Protein AF-A0A1G2I117-F1 (afdb_monomer_lite)

InterPro domains:
  IPR012902 Prokaryotic N-terminal methylation site [PF07963] (51-72)
  IPR012902 Prokaryotic N-terminal methylation site [TIGR02532] (51-72)
  IPR045584 Pilin-like [SSF54523] (53-137)

Structure (mmCIF, N/CA/C/O backbone):
data_AF-A0A1G2I117-F1
#
_entry.id   AF-A0A1G2I117-F1
#
loop_
_atom_site.group_PDB
_atom_site.id
_atom_site.type_symbol
_atom_site.label_atom_id
_atom_site.label_alt_id
_atom_site.label_comp_id
_atom_site.label_asym_id
_atom_site.label_entity_id
_atom_site.label_seq_id
_atom_site.pdbx_PDB_ins_code
_atom_site.Cartn_x
_atom_site.Cartn_y
_atom_site.Cartn_z
_atom_site.occupancy
_atom_site.B_iso_or_equiv
_atom_site.auth_seq_id
_atom_site.auth_comp_id
_atom_site.auth_asym_id
_atom_site.auth_atom_id
_atom_site.pdbx_PDB_model_num
ATOM 1 N N . MET A 1 1 ? 9.768 26.036 -47.039 1.00 43.91 1 MET A N 1
ATOM 2 C CA . MET A 1 1 ? 8.414 26.211 -46.472 1.00 43.91 1 MET A CA 1
ATOM 3 C C . MET A 1 1 ? 8.206 25.047 -45.520 1.00 43.91 1 MET A C 1
ATOM 5 O O . MET A 1 1 ? 8.236 23.930 -46.000 1.00 43.91 1 MET A O 1
ATOM 9 N N . GLY A 1 2 ? 8.118 25.153 -44.206 1.00 51.69 2 GLY A N 1
ATOM 10 C CA . GLY A 1 2 ? 8.304 26.219 -43.232 1.00 51.69 2 GLY A CA 1
ATOM 11 C C . GLY A 1 2 ? 8.442 25.476 -41.897 1.00 51.69 2 GLY A C 1
ATOM 12 O O . GLY A 1 2 ? 7.695 24.529 -41.661 1.00 51.69 2 GLY A O 1
ATOM 13 N N . GLY A 1 3 ? 9.462 25.806 -41.108 1.00 50.56 3 GLY A N 1
ATOM 14 C CA . GLY A 1 3 ? 9.595 25.311 -39.742 1.00 50.56 3 GLY A CA 1
ATOM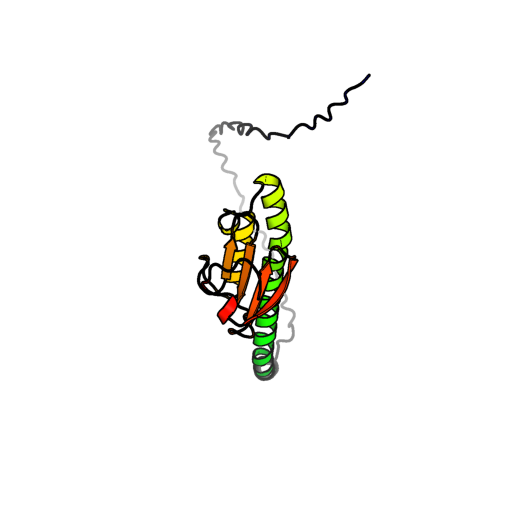 15 C C . GLY A 1 3 ? 8.862 26.265 -38.811 1.00 50.56 3 GLY A C 1
ATOM 16 O O . GLY A 1 3 ? 9.055 27.474 -38.926 1.00 50.56 3 GLY A O 1
ATOM 17 N N . GLU A 1 4 ? 8.034 25.731 -37.918 1.00 55.69 4 GLU A N 1
ATOM 18 C CA . GLU A 1 4 ? 7.462 26.489 -36.807 1.00 55.69 4 GLU A CA 1
ATOM 19 C C . GLU A 1 4 ? 7.959 25.883 -35.495 1.00 55.69 4 GLU A C 1
ATOM 21 O O . GLU A 1 4 ? 7.611 24.775 -35.094 1.00 55.69 4 GLU A O 1
ATOM 26 N N . GLU A 1 5 ? 8.866 26.636 -34.890 1.00 51.88 5 GLU A N 1
ATOM 27 C CA . GLU A 1 5 ? 9.533 26.417 -33.619 1.00 51.88 5 GLU A CA 1
ATOM 28 C C . GLU A 1 5 ? 8.617 26.964 -32.512 1.00 51.88 5 GLU A C 1
ATOM 30 O O . GLU A 1 5 ? 8.502 28.176 -32.324 1.00 51.88 5 GLU A O 1
ATOM 35 N N . PHE A 1 6 ? 7.913 26.087 -31.790 1.00 52.00 6 PHE A N 1
ATOM 36 C CA . PHE A 1 6 ? 7.146 26.487 -30.606 1.00 52.00 6 PHE A CA 1
ATOM 37 C C . PHE A 1 6 ? 8.087 26.629 -29.405 1.00 52.00 6 PHE A C 1
ATOM 39 O O . PHE A 1 6 ? 8.328 25.699 -28.641 1.00 52.00 6 PHE A O 1
ATOM 46 N N . ASN A 1 7 ? 8.634 27.833 -29.273 1.00 48.22 7 ASN A N 1
ATOM 47 C CA . ASN A 1 7 ? 9.376 28.316 -28.117 1.00 48.22 7 ASN A CA 1
ATOM 48 C C . ASN A 1 7 ? 8.391 28.754 -27.016 1.00 48.22 7 ASN A C 1
ATOM 50 O O . ASN A 1 7 ? 7.655 29.726 -27.199 1.00 48.22 7 ASN A O 1
ATOM 54 N N . TYR A 1 8 ? 8.379 28.073 -25.869 1.00 65.81 8 TYR A N 1
ATOM 55 C CA . TYR A 1 8 ? 7.719 28.563 -24.653 1.00 65.81 8 TYR A CA 1
ATOM 56 C C . TYR A 1 8 ? 8.776 28.965 -23.613 1.00 65.81 8 TYR A C 1
ATOM 58 O O . TYR A 1 8 ? 9.577 28.124 -23.202 1.00 65.81 8 TYR A O 1
ATOM 66 N N . PRO A 1 9 ? 8.789 30.228 -23.143 1.00 57.44 9 PRO A N 1
ATOM 67 C CA . PRO A 1 9 ? 9.733 30.663 -22.125 1.00 57.44 9 PRO A CA 1
ATOM 68 C C . PRO A 1 9 ? 9.351 30.128 -20.736 1.00 57.44 9 PRO A C 1
ATOM 70 O O . PRO A 1 9 ? 8.277 30.414 -20.208 1.00 57.44 9 PRO A O 1
ATOM 73 N N . ILE A 1 10 ? 10.283 29.403 -20.113 1.00 57.03 10 ILE A N 1
ATOM 74 C CA . ILE A 1 10 ? 10.292 29.105 -18.676 1.00 57.03 10 ILE A CA 1
ATOM 75 C C . ILE A 1 10 ? 10.509 30.426 -17.923 1.00 57.03 10 ILE A C 1
ATOM 77 O O . ILE A 1 10 ? 11.546 31.076 -18.072 1.00 57.03 10 ILE A O 1
ATOM 81 N N . LEU A 1 11 ? 9.549 30.832 -17.090 1.00 52.59 11 LEU A N 1
ATOM 82 C CA . LEU A 1 11 ? 9.725 31.956 -16.171 1.00 52.59 11 LEU A CA 1
ATOM 83 C C . LEU A 1 11 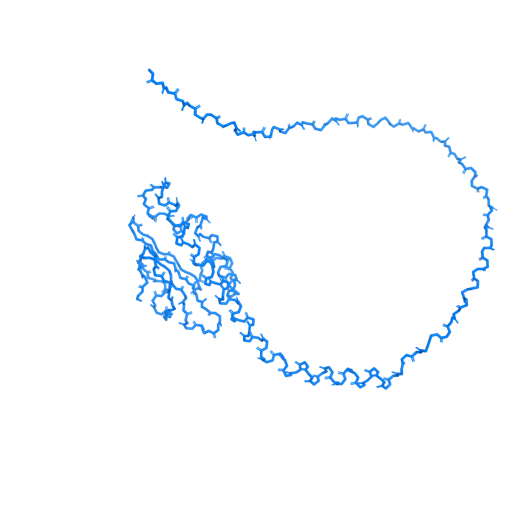? 10.699 31.564 -15.050 1.00 52.59 11 LEU A C 1
ATOM 85 O O . LEU A 1 11 ? 10.308 31.018 -14.022 1.00 52.59 11 LEU A O 1
ATOM 89 N N . MET A 1 12 ? 11.978 31.891 -15.237 1.00 51.09 12 MET A N 1
ATOM 90 C CA . MET A 1 12 ? 12.944 32.017 -14.146 1.00 51.09 12 MET A CA 1
ATOM 91 C C . MET A 1 12 ? 12.536 33.197 -13.249 1.00 51.09 12 MET A C 1
ATOM 93 O O . MET A 1 12 ? 12.715 34.359 -13.620 1.00 51.09 12 MET A O 1
ATOM 97 N N . GLN A 1 13 ? 12.016 32.928 -12.048 1.00 48.53 13 GLN A N 1
ATOM 98 C CA . GLN A 1 13 ? 11.991 33.941 -10.992 1.00 48.53 13 GLN A CA 1
ATOM 99 C C . GLN A 1 13 ? 13.402 34.092 -10.426 1.00 48.53 13 GLN A C 1
ATOM 101 O O . GLN A 1 13 ? 13.873 33.305 -9.611 1.00 48.53 13 GLN A O 1
ATOM 106 N N . THR A 1 14 ? 14.085 35.128 -10.896 1.00 52.47 14 THR A N 1
ATOM 107 C CA . THR A 1 14 ? 15.310 35.629 -10.286 1.00 52.47 14 THR A CA 1
ATOM 108 C C . THR A 1 14 ? 14.967 36.253 -8.933 1.00 52.47 14 THR A C 1
ATOM 110 O O . THR A 1 14 ? 14.029 37.047 -8.818 1.00 52.47 14 THR A O 1
ATOM 113 N N . SER A 1 15 ? 15.719 35.892 -7.890 1.00 54.78 15 SER A N 1
ATOM 114 C CA . SER A 1 15 ? 15.635 36.523 -6.574 1.00 54.78 15 SER A CA 1
ATOM 115 C C . SER A 1 15 ? 16.037 37.995 -6.697 1.00 54.78 15 SER A C 1
ATOM 117 O O . SER A 1 15 ? 17.220 38.344 -6.673 1.00 54.78 15 SER A O 1
ATOM 119 N N . LYS A 1 16 ? 15.058 38.882 -6.866 1.00 51.62 16 LYS A N 1
ATOM 120 C CA . LYS A 1 16 ? 15.294 40.319 -6.755 1.00 51.62 16 LYS A CA 1
ATOM 121 C C . LYS A 1 16 ? 15.446 40.656 -5.277 1.00 51.62 16 LYS A C 1
ATOM 123 O O . LYS A 1 16 ? 14.542 40.411 -4.482 1.00 51.62 16 LYS A O 1
ATOM 128 N N . GLY A 1 17 ? 16.625 41.172 -4.938 1.00 46.50 17 GLY A N 1
ATOM 129 C CA . GLY A 1 17 ? 16.984 41.628 -3.606 1.00 46.50 17 GLY A CA 1
ATOM 130 C C . GLY A 1 17 ? 15.933 42.565 -3.020 1.00 46.50 17 GLY A C 1
ATOM 131 O O . GLY A 1 17 ? 15.420 43.464 -3.690 1.00 46.50 17 GLY A O 1
ATOM 132 N N . LEU A 1 18 ? 15.622 42.320 -1.753 1.00 55.12 18 LEU A N 1
ATOM 133 C CA . LEU A 1 18 ? 14.775 43.171 -0.939 1.00 55.12 18 LEU A CA 1
ATOM 134 C C . LEU A 1 18 ? 15.467 44.542 -0.787 1.00 55.12 18 LEU A C 1
ATOM 136 O O . LEU A 1 18 ? 16.645 44.574 -0.420 1.00 55.12 18 LEU A O 1
ATOM 140 N N . PRO A 1 19 ? 14.801 45.674 -1.078 1.00 49.19 19 PRO A N 1
ATOM 141 C CA . PRO A 1 19 ? 15.403 46.982 -0.874 1.00 49.19 19 PRO A CA 1
ATOM 142 C C . PRO A 1 19 ? 15.671 47.192 0.618 1.00 49.19 19 PRO A C 1
ATOM 144 O O . PRO A 1 19 ? 14.774 47.080 1.452 1.00 49.19 19 PRO A O 1
ATOM 147 N N . SER A 1 20 ? 16.931 47.490 0.929 1.00 55.41 20 SER A N 1
ATOM 148 C CA . SER A 1 20 ? 17.410 47.858 2.257 1.00 55.41 20 SER A CA 1
ATOM 149 C C . SER A 1 20 ? 16.683 49.127 2.708 1.00 55.41 20 SER A C 1
ATOM 151 O O . SER A 1 20 ? 17.018 50.234 2.285 1.00 55.41 20 SER A O 1
ATOM 153 N N . THR A 1 21 ? 15.634 48.986 3.516 1.00 49.44 21 THR A N 1
ATOM 154 C CA . THR A 1 21 ? 15.004 50.134 4.162 1.00 49.44 21 THR A CA 1
ATOM 155 C C . THR A 1 21 ? 15.919 50.583 5.288 1.00 49.44 21 THR A C 1
ATOM 157 O O . THR A 1 21 ? 15.940 50.002 6.372 1.00 49.44 21 THR A O 1
ATOM 160 N N . THR A 1 22 ? 16.703 51.616 5.004 1.00 45.50 22 THR A N 1
ATOM 161 C CA . THR A 1 22 ? 17.394 52.451 5.982 1.00 45.50 22 THR A CA 1
ATOM 162 C C . THR A 1 22 ? 16.414 52.868 7.078 1.00 45.50 22 THR A C 1
ATOM 164 O O . THR A 1 22 ? 15.586 53.757 6.881 1.00 45.50 22 THR A O 1
ATOM 167 N N . PHE A 1 23 ? 16.503 52.237 8.247 1.00 48.12 23 PHE A N 1
ATOM 168 C CA . PHE A 1 23 ? 15.833 52.719 9.447 1.00 48.12 23 PHE A CA 1
ATOM 169 C C . PHE A 1 23 ? 16.667 53.861 10.023 1.00 48.12 23 PHE A C 1
ATOM 171 O O . PHE A 1 23 ? 17.634 53.652 10.751 1.00 48.12 23 PHE A O 1
ATOM 178 N N . ALA A 1 24 ? 16.302 55.088 9.656 1.00 46.53 24 ALA A N 1
ATOM 179 C CA . ALA A 1 24 ? 16.751 56.270 10.365 1.00 46.53 24 ALA A CA 1
ATOM 180 C C . ALA A 1 24 ? 16.215 56.205 11.802 1.00 46.53 24 ALA A C 1
ATOM 182 O O . ALA A 1 24 ? 15.016 56.332 12.045 1.00 46.53 24 ALA A O 1
ATOM 183 N N . THR A 1 25 ? 17.112 56.007 12.764 1.00 47.69 25 THR A N 1
ATOM 184 C CA . THR A 1 25 ? 16.842 56.257 14.177 1.00 47.69 25 THR A CA 1
ATOM 185 C C . THR A 1 25 ? 16.668 57.761 14.364 1.00 47.69 25 THR A C 1
ATOM 187 O O . THR A 1 25 ? 17.650 58.499 14.414 1.00 47.69 25 THR A O 1
ATOM 190 N N . GLN A 1 26 ? 15.427 58.232 14.455 1.00 50.44 26 GLN A N 1
ATOM 191 C CA . GLN A 1 26 ? 15.140 59.551 15.009 1.00 50.44 26 GLN A CA 1
ATOM 192 C C . GLN A 1 26 ? 14.411 59.385 16.333 1.00 50.44 26 GLN A C 1
ATOM 194 O O . GLN A 1 26 ? 13.228 59.061 16.406 1.00 50.44 26 GLN A O 1
ATOM 199 N N . SER A 1 27 ? 15.179 59.617 17.393 1.00 59.84 27 SER A N 1
ATOM 200 C CA . SER A 1 27 ? 14.683 60.005 18.698 1.00 59.84 27 SER A CA 1
ATOM 201 C C . SER A 1 27 ? 13.855 61.279 18.555 1.00 59.84 27 SER A C 1
ATOM 203 O O . SER A 1 27 ? 14.405 62.356 18.333 1.00 59.84 27 SER A O 1
ATOM 205 N N . LEU A 1 28 ? 12.545 61.169 18.735 1.00 48.84 28 LEU A N 1
ATOM 206 C CA . LEU A 1 28 ? 11.729 62.296 19.154 1.00 48.84 28 LEU A CA 1
ATOM 207 C C . LEU A 1 28 ? 10.920 61.859 20.366 1.00 48.84 28 LEU A C 1
ATOM 209 O O . LEU A 1 28 ? 9.874 61.222 20.286 1.00 48.84 28 LEU A O 1
ATOM 213 N N . SER A 1 29 ? 11.488 62.214 21.513 1.00 63.69 29 SER A N 1
ATOM 214 C CA . SER A 1 29 ? 10.797 62.477 22.761 1.00 63.69 29 SER A CA 1
ATOM 215 C C . SER A 1 29 ? 9.523 63.282 22.499 1.00 63.69 29 SER A C 1
ATOM 217 O O . SER A 1 29 ? 9.568 64.501 22.346 1.00 63.69 29 SER A O 1
ATOM 219 N N . TYR A 1 30 ? 8.385 62.598 22.477 1.00 56.38 30 TYR A N 1
ATOM 220 C CA . TYR A 1 30 ? 7.085 63.226 22.643 1.00 56.38 30 TYR A CA 1
ATOM 221 C C . TYR A 1 30 ? 6.346 62.502 23.764 1.00 56.38 30 TYR A C 1
ATOM 223 O O . TYR A 1 30 ? 5.641 61.513 23.571 1.00 56.38 30 TYR A O 1
ATOM 231 N N . ILE A 1 31 ? 6.580 62.996 24.978 1.00 55.31 31 ILE A N 1
ATOM 232 C CA . ILE A 1 31 ? 5.738 62.756 26.147 1.00 55.31 31 ILE A CA 1
ATOM 233 C C . ILE A 1 31 ? 4.367 63.349 25.829 1.00 55.31 31 ILE A C 1
ATOM 235 O O . ILE A 1 31 ? 4.124 64.540 26.010 1.00 55.31 31 ILE A O 1
ATOM 239 N N . ASN A 1 32 ? 3.471 62.512 25.317 1.00 59.06 32 ASN A N 1
ATOM 240 C CA . ASN A 1 32 ? 2.063 62.850 25.279 1.00 59.06 32 ASN A CA 1
ATOM 241 C C . ASN A 1 32 ? 1.502 62.703 26.693 1.00 59.06 32 ASN A C 1
ATOM 243 O O . ASN A 1 32 ? 1.441 61.606 27.250 1.00 59.06 32 ASN A O 1
ATOM 247 N N . ASN A 1 33 ? 1.107 63.842 27.260 1.00 64.25 33 ASN A N 1
ATOM 248 C CA . ASN A 1 33 ? 0.302 63.942 28.467 1.00 64.25 33 ASN A CA 1
ATOM 249 C C . ASN A 1 33 ? -1.020 63.200 28.248 1.00 64.25 33 ASN A C 1
ATOM 251 O O . ASN A 1 33 ? -1.998 63.768 27.760 1.00 64.25 33 ASN A O 1
ATOM 255 N N . TYR A 1 34 ? -1.061 61.925 28.630 1.00 50.56 34 TYR A N 1
ATOM 256 C CA . TYR A 1 34 ? -2.319 61.218 28.791 1.00 50.56 34 TYR A CA 1
ATOM 257 C C . TYR A 1 34 ? -2.999 61.755 30.053 1.00 50.56 34 TYR A C 1
ATOM 259 O O . TYR A 1 34 ? -2.753 61.314 31.176 1.00 50.56 34 TYR A O 1
ATOM 267 N N . SER A 1 35 ? -3.813 62.789 29.846 1.00 61.91 35 SER A N 1
ATOM 268 C CA . SER A 1 35 ? -4.735 63.328 30.835 1.00 61.91 35 SER A CA 1
ATOM 269 C C . SER A 1 35 ? -5.563 62.189 31.434 1.00 61.91 35 SER A C 1
ATOM 271 O O . SER A 1 35 ? -6.199 61.413 30.718 1.00 61.91 35 SER A O 1
ATOM 273 N N . ASN A 1 36 ? -5.543 62.087 32.764 1.00 60.91 36 ASN A N 1
ATOM 274 C CA . ASN A 1 36 ? -6.316 61.132 33.550 1.00 60.91 36 ASN A CA 1
ATOM 275 C C . ASN A 1 36 ? -7.816 61.466 33.491 1.00 60.91 36 ASN A C 1
ATOM 277 O O . ASN A 1 36 ? -8.417 61.900 34.469 1.00 60.91 36 ASN A O 1
ATOM 281 N N . SER A 1 37 ? -8.445 61.208 32.353 1.00 62.28 37 SER A N 1
ATOM 282 C CA . SER A 1 37 ? -9.888 61.046 32.256 1.00 62.28 37 SER A CA 1
ATOM 283 C C . SER A 1 37 ? -10.162 59.549 32.309 1.00 62.28 37 SER A C 1
ATOM 285 O O . SER A 1 37 ? -10.179 58.881 31.280 1.00 62.28 37 SER A O 1
ATOM 287 N N . LYS A 1 38 ? -10.335 58.995 33.515 1.00 64.12 38 LYS A N 1
ATOM 288 C CA . LYS A 1 38 ? -10.930 57.661 33.666 1.00 64.12 38 LYS A CA 1
ATOM 289 C C . LYS A 1 38 ? -12.410 57.788 33.283 1.00 64.12 38 LYS A C 1
ATOM 291 O O . LYS A 1 38 ? -13.154 58.360 34.085 1.00 64.12 38 LYS A O 1
ATOM 296 N N . PRO A 1 39 ? -12.891 57.280 32.132 1.00 61.56 39 PRO A N 1
ATOM 297 C CA . PRO A 1 39 ? -14.325 57.138 31.960 1.00 61.56 39 PRO A CA 1
ATOM 298 C C . PRO A 1 39 ? -14.803 56.132 33.013 1.00 61.56 39 PRO A C 1
ATOM 300 O O . PRO A 1 39 ? -14.438 54.957 32.985 1.00 61.56 39 PRO A O 1
ATOM 303 N N . LYS A 1 40 ? -15.597 56.589 33.988 1.00 61.09 40 LYS A N 1
ATOM 304 C CA . LYS A 1 40 ? -16.327 55.696 34.893 1.00 61.09 40 LYS A CA 1
ATOM 305 C C . LYS A 1 40 ? -17.468 55.064 34.103 1.00 61.09 40 LYS A C 1
ATOM 307 O O . LYS A 1 40 ? -18.623 55.447 34.265 1.00 61.09 40 LYS A O 1
ATOM 312 N N . ILE A 1 41 ? -17.149 54.101 33.243 1.00 63.94 41 ILE A N 1
ATOM 313 C CA . ILE A 1 41 ? -18.164 53.198 32.717 1.00 63.94 41 ILE A CA 1
ATOM 314 C C . ILE A 1 41 ? -18.619 52.362 33.914 1.00 63.94 41 ILE A C 1
ATOM 316 O O . ILE A 1 41 ? -17.951 51.416 34.327 1.00 63.94 41 ILE A O 1
ATOM 320 N N . LYS A 1 42 ? -19.745 52.747 34.524 1.00 62.25 42 LYS A N 1
ATOM 321 C CA . LYS A 1 42 ? -20.513 51.849 35.387 1.00 62.25 42 LYS A CA 1
ATOM 322 C C . LYS A 1 42 ? -21.114 50.776 34.482 1.00 62.25 42 LYS A C 1
ATOM 324 O O . LYS A 1 42 ? -22.280 50.848 34.116 1.00 62.25 42 LYS A O 1
ATOM 329 N N . GLN A 1 43 ? -20.298 49.806 34.083 1.00 66.69 43 GLN A N 1
ATOM 330 C CA . GLN A 1 43 ? -20.772 48.576 33.468 1.00 66.69 43 GLN A CA 1
ATOM 331 C C . GLN A 1 43 ? -21.443 47.764 34.576 1.00 66.69 43 GLN A C 1
ATOM 333 O O . GLN A 1 43 ? -20.829 46.932 35.241 1.00 66.69 43 GLN A O 1
ATOM 338 N N . SER A 1 44 ? -22.720 48.050 34.820 1.00 65.62 44 SER A N 1
ATOM 339 C CA . SER A 1 44 ? -23.607 47.081 35.441 1.00 65.62 44 SER A CA 1
ATOM 340 C C . SER A 1 44 ? -23.778 45.953 34.431 1.00 65.62 44 SER A C 1
ATOM 342 O O . SER A 1 44 ? -24.650 46.009 33.568 1.00 65.62 44 SER A O 1
ATOM 344 N N . VAL A 1 45 ? -22.901 44.953 34.502 1.00 68.00 45 VAL A N 1
ATOM 345 C CA . VAL A 1 45 ? -23.167 43.647 33.903 1.00 68.00 45 VAL A CA 1
ATOM 346 C C . VAL A 1 45 ? -24.358 43.085 34.672 1.00 68.00 45 VAL A C 1
ATOM 348 O O . VAL A 1 45 ? -24.204 42.449 35.714 1.00 68.00 45 VAL A O 1
ATOM 351 N N . SER A 1 46 ? -25.564 43.399 34.206 1.00 67.12 46 SER A N 1
ATOM 352 C CA . SER A 1 46 ? -26.770 42.668 34.557 1.00 67.12 46 SER A CA 1
ATOM 353 C C . SER A 1 46 ? -26.549 41.248 34.057 1.00 67.12 46 SER A C 1
ATOM 355 O O . SER A 1 46 ? -26.712 40.968 32.871 1.00 67.12 46 SER A O 1
ATOM 357 N N . ARG A 1 47 ? -26.070 40.370 34.945 1.00 66.94 47 ARG A N 1
ATOM 358 C CA . ARG A 1 47 ? -26.083 38.930 34.706 1.00 66.94 47 ARG A CA 1
ATOM 359 C C . ARG A 1 47 ? -27.556 38.569 34.588 1.00 66.94 47 ARG A C 1
ATOM 361 O O . ARG A 1 47 ? -28.228 38.446 35.607 1.00 66.94 47 ARG A O 1
ATOM 368 N N . GLU A 1 48 ? -28.067 38.463 33.364 1.00 67.06 48 GLU A N 1
ATOM 369 C CA . GLU A 1 48 ? -29.251 37.644 33.150 1.00 67.06 48 GLU A CA 1
ATOM 370 C C . GLU A 1 48 ? -28.934 36.286 33.765 1.00 67.06 48 GLU A C 1
ATOM 372 O O . GLU A 1 48 ? -27.885 35.687 33.501 1.00 67.06 48 GLU A O 1
ATOM 377 N N . SER A 1 49 ? -29.794 35.850 34.674 1.00 65.75 49 SER A N 1
ATOM 378 C CA . SER A 1 49 ? -29.777 34.522 35.261 1.00 65.75 49 SER A CA 1
ATOM 379 C C . SER A 1 49 ? -30.103 33.515 34.160 1.00 65.75 49 SER A C 1
ATOM 381 O O . SER A 1 49 ? -31.216 33.008 34.065 1.00 65.75 49 SER A O 1
ATOM 383 N N . GLY A 1 50 ? -29.122 33.249 33.296 1.00 66.56 50 GLY A N 1
ATOM 384 C CA . GLY A 1 50 ? -29.129 32.092 32.420 1.00 66.56 50 GLY A CA 1
ATOM 385 C C . GLY A 1 50 ? -29.265 30.855 33.297 1.00 66.56 50 GLY A C 1
ATOM 386 O O . GLY A 1 50 ? -28.482 30.667 34.231 1.00 66.56 50 GLY A O 1
ATOM 387 N N . ALA A 1 51 ? -30.306 30.065 33.046 1.00 74.56 51 ALA A N 1
ATOM 388 C CA . ALA A 1 51 ? -30.545 28.814 33.744 1.00 74.56 51 ALA A CA 1
ATOM 389 C C . ALA A 1 51 ? -29.281 27.939 33.664 1.00 74.56 51 ALA A C 1
ATOM 391 O O . ALA A 1 51 ? -28.789 27.640 32.577 1.00 74.56 51 ALA A O 1
ATOM 392 N N . GLY A 1 52 ? -28.712 27.591 34.820 1.00 76.06 52 GLY A N 1
ATOM 393 C CA . GLY A 1 52 ? -27.575 26.679 34.894 1.00 76.06 52 GLY A CA 1
ATOM 394 C C . GLY A 1 52 ? -28.019 25.240 34.639 1.00 76.06 52 GLY A C 1
ATOM 395 O O . GLY A 1 52 ? -29.097 24.845 35.080 1.00 76.06 52 GLY A O 1
ATOM 396 N N . PHE A 1 53 ? -27.179 24.458 33.959 1.00 79.25 53 PHE A N 1
ATOM 397 C CA . PHE A 1 53 ? -27.370 23.014 33.816 1.00 79.25 53 PHE A CA 1
ATOM 398 C C . PHE A 1 53 ? -27.357 22.331 35.182 1.00 79.25 53 PHE A C 1
ATOM 400 O O . PHE A 1 53 ? -26.549 22.658 36.058 1.00 79.25 53 PHE A O 1
ATOM 407 N N . THR A 1 54 ? -28.247 21.363 35.364 1.00 90.25 54 THR A N 1
ATOM 408 C CA . THR A 1 54 ? -28.274 20.573 36.592 1.00 90.25 54 THR A CA 1
ATOM 409 C C . THR A 1 54 ? -27.093 19.595 36.622 1.00 90.25 54 THR A C 1
ATOM 411 O O . THR A 1 54 ? -26.668 19.068 35.594 1.00 90.25 54 THR A O 1
ATOM 414 N N . ILE A 1 55 ? -26.543 19.314 37.810 1.00 88.38 55 ILE A N 1
ATOM 415 C CA . ILE A 1 55 ? -25.457 18.322 37.954 1.00 88.38 55 ILE A CA 1
ATOM 416 C C . ILE A 1 55 ? -25.930 16.943 37.473 1.00 88.38 55 ILE A C 1
ATOM 418 O O . ILE A 1 55 ? -25.172 16.215 36.840 1.00 88.38 55 ILE A O 1
ATOM 422 N N . ILE A 1 56 ? -27.197 16.600 37.720 1.00 93.31 56 ILE A N 1
ATOM 423 C CA . ILE A 1 56 ? -27.767 15.324 37.284 1.00 93.31 56 ILE A CA 1
ATOM 424 C C . ILE A 1 56 ? -27.885 15.215 35.757 1.00 93.31 56 ILE A C 1
ATOM 426 O O . ILE A 1 56 ? -27.626 14.137 35.226 1.00 93.31 56 ILE A O 1
ATOM 430 N N . GLU A 1 57 ? -28.190 16.307 35.043 1.00 90.00 57 GLU A N 1
ATOM 431 C CA . GLU A 1 57 ? -28.151 16.324 33.572 1.00 90.00 57 GLU A CA 1
ATOM 432 C C . GLU A 1 57 ? -26.767 15.956 33.058 1.00 90.00 57 GLU A C 1
ATOM 434 O O . GLU A 1 57 ? -26.634 15.068 32.218 1.00 90.00 57 GLU A O 1
ATOM 439 N N . LEU A 1 58 ? -25.725 16.601 33.588 1.00 90.81 58 LEU A N 1
ATOM 440 C CA . LEU A 1 58 ? -24.366 16.325 33.137 1.00 90.81 58 LEU A CA 1
ATOM 441 C C . LEU A 1 58 ? -23.916 14.907 33.498 1.00 90.81 58 LEU A C 1
ATOM 443 O O . LEU A 1 58 ? -23.240 14.271 32.692 1.00 90.81 58 LEU A O 1
ATOM 447 N N . LEU A 1 59 ? -24.329 14.383 34.656 1.00 92.94 59 LEU A N 1
ATOM 448 C CA . LEU A 1 59 ? -23.991 13.023 35.079 1.00 92.94 59 LEU A CA 1
ATOM 449 C C . LEU A 1 59 ? -24.628 11.944 34.192 1.00 92.94 59 LEU A C 1
ATOM 451 O O . LEU A 1 59 ? -23.962 10.967 33.852 1.00 92.94 59 LEU A O 1
ATOM 455 N N . VAL A 1 60 ? -25.884 12.115 33.770 1.00 95.38 60 VAL A N 1
ATOM 456 C CA . VAL A 1 60 ? -26.536 11.168 32.850 1.00 95.38 60 VAL A CA 1
ATOM 457 C C . VAL A 1 60 ? -25.906 11.211 31.458 1.00 95.38 60 VAL A C 1
ATOM 459 O O . VAL A 1 60 ? -25.706 10.165 30.843 1.00 95.38 60 VAL A O 1
ATOM 462 N N . VAL A 1 61 ? -25.547 12.396 30.964 1.00 95.62 61 VAL A N 1
ATOM 463 C CA . VAL A 1 61 ? -24.972 12.544 29.620 1.00 95.62 61 VAL A CA 1
ATOM 464 C C . VAL A 1 61 ? -23.621 11.842 29.521 1.00 95.62 61 VAL A C 1
ATOM 466 O O . VAL A 1 61 ? -23.403 11.064 28.590 1.00 95.62 61 VAL A O 1
ATOM 469 N N . VAL A 1 62 ? -22.730 12.045 30.496 1.00 95.44 62 VAL A N 1
ATOM 470 C CA . VAL A 1 62 ? -21.430 11.356 30.490 1.00 95.44 62 VAL A CA 1
ATOM 471 C C . VAL A 1 62 ? -21.586 9.845 30.667 1.00 95.44 62 VAL A C 1
ATOM 473 O O . VAL A 1 62 ? -20.829 9.090 30.060 1.00 95.44 62 VAL A O 1
ATOM 476 N N . ALA A 1 63 ? -22.602 9.392 31.414 1.00 96.00 63 ALA A N 1
ATOM 477 C CA . ALA A 1 63 ? -22.909 7.971 31.551 1.00 96.00 63 ALA A CA 1
ATOM 478 C C . ALA A 1 63 ? -23.334 7.343 30.213 1.00 96.00 63 ALA A C 1
ATOM 480 O O . ALA A 1 63 ? -22.848 6.272 29.852 1.00 96.00 63 ALA A O 1
ATOM 481 N N . ILE A 1 64 ? -24.185 8.020 29.437 1.00 96.19 64 ILE A N 1
ATOM 482 C CA . ILE A 1 64 ? -24.612 7.530 28.118 1.00 96.19 64 ILE A CA 1
ATOM 483 C C . ILE A 1 64 ? -23.442 7.546 27.124 1.00 96.19 64 ILE A C 1
ATOM 485 O O . ILE A 1 64 ? -23.230 6.557 26.421 1.00 96.19 64 ILE A O 1
ATOM 489 N N . ILE A 1 65 ? -22.646 8.623 27.086 1.00 96.19 65 ILE A N 1
ATOM 490 C CA . ILE A 1 65 ? -21.466 8.711 26.207 1.00 96.19 65 ILE A CA 1
ATOM 491 C C . ILE A 1 65 ? -20.481 7.576 26.517 1.00 96.19 65 ILE A C 1
ATOM 493 O O . ILE A 1 65 ? -19.961 6.958 25.588 1.00 96.19 65 ILE A O 1
ATOM 497 N N . ALA A 1 66 ? -20.264 7.239 27.792 1.00 95.50 66 ALA A N 1
ATOM 498 C CA . ALA A 1 66 ? -19.379 6.141 28.185 1.00 95.50 66 ALA A CA 1
ATOM 499 C C . ALA A 1 66 ? -19.835 4.781 27.622 1.00 95.50 66 ALA A C 1
ATOM 501 O O . ALA A 1 66 ? -19.018 4.016 27.111 1.00 95.50 66 ALA A O 1
ATOM 502 N N . VAL A 1 67 ? -21.139 4.493 27.645 1.00 94.44 67 VAL A N 1
ATOM 503 C CA . VAL A 1 67 ? -21.681 3.244 27.081 1.00 94.44 67 VAL A CA 1
ATOM 504 C C . VAL A 1 67 ? -21.566 3.224 25.553 1.00 94.44 67 VAL A C 1
ATOM 506 O O . VAL A 1 67 ? -21.114 2.232 24.981 1.00 94.44 67 VAL A O 1
ATOM 509 N N . LEU A 1 68 ? -21.935 4.320 24.879 1.00 94.88 68 LEU A N 1
ATOM 510 C CA . LEU A 1 68 ? -21.903 4.397 23.413 1.00 94.88 68 LEU A CA 1
ATOM 511 C C . LEU A 1 68 ? -20.474 4.321 22.860 1.00 94.88 68 LEU A C 1
ATOM 513 O O . LEU A 1 68 ? -20.223 3.616 21.882 1.00 94.88 68 LEU A O 1
ATOM 517 N N . THR A 1 69 ? -19.525 5.005 23.503 1.00 93.44 69 THR A N 1
ATOM 518 C CA . THR A 1 69 ? -18.113 5.001 23.087 1.00 93.44 69 THR A CA 1
ATOM 519 C C . THR A 1 69 ? -17.484 3.615 23.186 1.00 93.44 69 THR A C 1
ATOM 521 O O . THR A 1 69 ? -16.749 3.229 22.277 1.00 93.44 69 THR A O 1
ATOM 524 N N . GLY A 1 70 ? -17.833 2.822 24.205 1.00 89.31 70 GLY A N 1
ATOM 525 C CA . GLY A 1 70 ? -17.347 1.446 24.343 1.00 89.31 70 GLY A CA 1
ATOM 526 C C . GLY A 1 70 ? -17.666 0.554 23.134 1.00 89.31 70 GLY A C 1
ATOM 527 O O . GLY A 1 70 ? -16.797 -0.173 22.658 1.00 89.31 70 GLY A O 1
ATOM 528 N N . ILE A 1 71 ? -18.881 0.646 22.584 1.00 90.25 71 ILE A N 1
ATOM 529 C CA . ILE A 1 71 ? -19.318 -0.172 21.434 1.00 90.25 71 ILE A CA 1
ATOM 530 C C . ILE A 1 71 ? -18.669 0.309 20.123 1.00 90.25 71 ILE A C 1
ATOM 532 O O . ILE A 1 71 ? -18.316 -0.489 19.250 1.00 90.25 71 ILE A O 1
ATOM 536 N N . VAL A 1 72 ? -18.504 1.624 19.970 1.00 92.56 72 VAL A N 1
ATOM 537 C CA . VAL A 1 72 ? -18.009 2.244 18.731 1.00 92.56 72 VAL A CA 1
ATOM 538 C C . VAL A 1 72 ? -16.525 1.954 18.484 1.00 92.56 72 VAL A C 1
ATOM 540 O O . VAL A 1 72 ? -16.132 1.738 17.333 1.00 92.56 72 VAL A O 1
ATOM 543 N N . VAL A 1 73 ? -15.695 1.907 19.530 1.00 90.38 73 VAL A N 1
ATOM 544 C CA . VAL A 1 73 ? -14.235 1.746 19.385 1.00 90.38 73 VAL A CA 1
ATOM 545 C C . VAL A 1 73 ? -13.859 0.400 18.758 1.00 90.38 73 VAL A C 1
ATOM 547 O O . VAL A 1 73 ? -13.006 0.364 17.872 1.00 90.38 73 VAL A O 1
ATOM 550 N N . ALA A 1 74 ? -14.528 -0.693 19.140 1.00 80.25 74 ALA A N 1
ATOM 551 C CA . ALA A 1 74 ? -14.213 -2.030 18.627 1.00 80.25 74 ALA A CA 1
ATOM 552 C C . ALA A 1 74 ? -14.383 -2.137 17.100 1.00 80.25 74 ALA A C 1
ATOM 554 O O . ALA A 1 74 ? -13.576 -2.768 16.421 1.00 80.25 74 ALA A O 1
ATOM 555 N N . ASN A 1 75 ? -15.404 -1.476 16.550 1.00 83.88 75 ASN A N 1
ATOM 556 C CA . ASN A 1 75 ? -15.681 -1.502 15.115 1.00 83.88 75 ASN A CA 1
ATOM 557 C C . ASN A 1 75 ? -14.836 -0.473 14.348 1.00 83.88 75 ASN A C 1
ATOM 559 O O . ASN A 1 75 ? -14.354 -0.760 13.253 1.00 83.88 75 ASN A O 1
ATOM 563 N N . THR A 1 76 ? -14.606 0.707 14.931 1.00 90.25 76 THR A N 1
ATOM 564 C CA . THR A 1 76 ? -13.874 1.812 14.285 1.00 90.25 76 THR A CA 1
ATOM 565 C C . THR A 1 76 ? -12.433 1.438 13.921 1.00 90.25 76 THR A C 1
ATOM 567 O O . THR A 1 76 ? -11.972 1.803 12.841 1.00 90.25 76 THR A O 1
ATOM 570 N N . THR A 1 77 ? -11.735 0.654 14.748 1.00 90.00 77 THR A N 1
ATOM 571 C CA . THR A 1 77 ? -10.348 0.235 14.465 1.00 90.00 77 THR A CA 1
ATOM 572 C C . THR A 1 77 ? -10.226 -0.569 13.168 1.00 90.00 77 THR A C 1
ATOM 574 O O . THR A 1 77 ? -9.319 -0.321 12.374 1.00 90.00 77 THR A O 1
ATOM 577 N N . GLN A 1 78 ? -11.161 -1.487 12.893 1.00 90.62 78 GLN A N 1
ATOM 578 C CA . GLN A 1 78 ? -11.155 -2.238 11.632 1.00 90.62 78 GLN A CA 1
ATOM 579 C C . GLN A 1 78 ? -11.386 -1.325 10.422 1.00 90.62 78 GLN A C 1
ATOM 581 O O . GLN A 1 78 ? -10.733 -1.500 9.395 1.00 90.62 78 GLN A O 1
ATOM 586 N N . TYR A 1 79 ? -12.285 -0.343 10.534 1.00 93.31 79 TYR A N 1
ATOM 587 C CA . TYR A 1 79 ? -12.533 0.619 9.456 1.00 93.31 79 TYR A CA 1
ATOM 588 C C . TYR A 1 79 ? -11.318 1.510 9.184 1.00 93.31 79 TYR A C 1
ATOM 590 O O . TYR A 1 79 ? -10.996 1.750 8.022 1.00 93.31 79 TYR A O 1
ATOM 598 N N . ILE A 1 80 ? -10.602 1.941 10.227 1.00 93.62 80 ILE A N 1
ATOM 599 C CA . ILE A 1 80 ? -9.343 2.687 10.078 1.00 93.62 80 ILE A CA 1
ATOM 600 C C . ILE A 1 80 ? -8.304 1.834 9.343 1.00 93.62 80 ILE A C 1
ATOM 602 O O . ILE A 1 80 ? -7.677 2.322 8.406 1.00 93.62 80 ILE A O 1
ATOM 606 N N . ASN A 1 81 ? -8.160 0.556 9.706 1.00 93.56 81 ASN A N 1
ATOM 607 C CA . ASN A 1 81 ? -7.217 -0.345 9.039 1.00 93.56 81 ASN A CA 1
ATOM 608 C C . ASN A 1 81 ? -7.580 -0.579 7.563 1.00 93.56 81 ASN A C 1
ATOM 610 O O . ASN A 1 81 ? -6.698 -0.541 6.716 1.00 93.56 81 ASN A O 1
ATOM 614 N N . ARG A 1 82 ? -8.867 -0.707 7.214 1.00 94.88 82 ARG A N 1
ATOM 615 C CA . ARG A 1 82 ? -9.308 -0.757 5.802 1.00 94.88 82 ARG A CA 1
ATOM 616 C C . ARG A 1 82 ? -9.019 0.547 5.045 1.00 94.88 82 ARG A C 1
ATOM 618 O O . ARG A 1 82 ? -8.724 0.526 3.850 1.00 94.88 82 ARG A O 1
ATOM 625 N N . GLY A 1 83 ? -9.103 1.687 5.732 1.00 96.12 83 GLY A N 1
ATOM 626 C CA . GLY A 1 83 ? -8.690 2.982 5.189 1.00 96.12 83 GLY A CA 1
ATOM 627 C C . GLY A 1 83 ? -7.187 3.033 4.902 1.00 96.12 83 GLY A C 1
ATOM 628 O O . GLY A 1 83 ? -6.785 3.495 3.836 1.00 96.12 83 GLY A O 1
ATOM 629 N N . LYS A 1 84 ? -6.366 2.487 5.808 1.00 95.31 84 LYS A N 1
ATOM 630 C CA . LYS A 1 84 ? -4.920 2.314 5.603 1.00 95.31 84 LYS A CA 1
ATOM 631 C C . LYS A 1 84 ? -4.627 1.407 4.407 1.00 95.31 84 LYS A C 1
ATOM 633 O O . LYS A 1 84 ? -3.860 1.811 3.543 1.00 95.31 84 LYS A O 1
ATOM 638 N N . ASP A 1 85 ? -5.315 0.273 4.279 1.00 95.88 85 ASP A N 1
ATOM 639 C CA . ASP A 1 85 ? -5.191 -0.620 3.114 1.00 95.88 85 ASP A CA 1
ATOM 640 C C . ASP A 1 85 ? -5.504 0.100 1.803 1.00 95.88 85 ASP A C 1
ATOM 642 O O . ASP A 1 85 ? -4.780 -0.042 0.824 1.00 95.88 85 ASP A O 1
ATOM 646 N N . SER A 1 86 ? -6.554 0.924 1.792 1.00 96.94 86 SER A N 1
ATOM 647 C CA . SER A 1 86 ? -6.915 1.725 0.617 1.00 96.94 86 SER A CA 1
ATOM 648 C C . SER A 1 86 ? -5.821 2.740 0.267 1.00 96.94 86 SER A C 1
ATOM 650 O O . SER A 1 86 ? -5.535 2.959 -0.909 1.00 96.94 86 SER A O 1
ATOM 652 N N . SER A 1 87 ? -5.177 3.332 1.278 1.00 96.19 87 SER A N 1
ATOM 653 C CA . SER A 1 87 ? -4.027 4.221 1.084 1.00 96.19 87 SER A CA 1
ATOM 654 C C . SER A 1 87 ? -2.829 3.470 0.502 1.00 96.19 87 SER A C 1
ATOM 656 O O . SER A 1 87 ? -2.226 3.952 -0.451 1.00 96.19 87 SER A O 1
ATOM 658 N N . ILE A 1 88 ? -2.514 2.284 1.029 1.00 94.94 88 ILE A N 1
ATOM 659 C CA . ILE A 1 88 ? -1.421 1.420 0.553 1.00 94.94 88 ILE A CA 1
ATOM 660 C C . ILE A 1 88 ? -1.652 1.040 -0.912 1.00 94.94 88 ILE A C 1
ATOM 662 O O . ILE A 1 88 ? -0.789 1.257 -1.761 1.00 94.94 88 ILE A O 1
ATOM 666 N N . GLN A 1 89 ? -2.851 0.549 -1.233 1.00 96.12 89 GLN A N 1
ATOM 667 C CA . GLN A 1 89 ? -3.234 0.175 -2.594 1.00 96.12 89 GLN A CA 1
ATOM 668 C C . GLN A 1 89 ? -3.200 1.367 -3.553 1.00 96.12 89 GLN A C 1
ATOM 670 O O . GLN A 1 89 ? -2.764 1.217 -4.693 1.00 96.12 89 GLN A O 1
ATOM 675 N N . GLY A 1 90 ? -3.633 2.549 -3.106 1.00 96.88 90 GLY A N 1
ATOM 676 C CA . GLY A 1 90 ? -3.577 3.781 -3.891 1.00 96.88 90 GLY A CA 1
ATOM 677 C C . GLY A 1 90 ? -2.144 4.215 -4.199 1.00 96.88 90 GLY A C 1
ATOM 678 O O . GLY A 1 90 ? -1.819 4.472 -5.359 1.00 96.88 90 GLY A O 1
ATOM 679 N N . SER A 1 91 ? -1.277 4.230 -3.183 1.00 95.69 91 SER A N 1
ATOM 680 C CA . SER A 1 91 ? 0.146 4.548 -3.333 1.00 95.69 91 SER A CA 1
ATOM 681 C C . SER A 1 91 ? 0.836 3.587 -4.300 1.00 95.69 91 SER A C 1
ATOM 683 O O . SER A 1 91 ? 1.460 4.037 -5.259 1.00 95.69 91 SER A O 1
ATOM 685 N N . LEU A 1 92 ? 0.650 2.277 -4.131 1.00 94.88 92 LEU A N 1
ATOM 686 C CA . LEU A 1 92 ? 1.241 1.270 -5.016 1.00 94.88 92 LEU A CA 1
ATOM 687 C C . LEU A 1 92 ? 0.643 1.315 -6.428 1.00 94.88 92 LEU A C 1
ATOM 689 O O . LEU A 1 92 ? 1.364 1.212 -7.412 1.00 94.88 92 LEU A O 1
ATOM 693 N N . SER A 1 93 ? -0.660 1.561 -6.569 1.00 96.19 93 SER A N 1
ATOM 694 C CA . SER A 1 93 ? -1.312 1.669 -7.883 1.00 96.19 93 SER A CA 1
ATOM 695 C C . SER A 1 93 ? -0.788 2.820 -8.741 1.00 96.19 93 SER A C 1
ATOM 697 O O . SER A 1 93 ? -0.925 2.756 -9.965 1.00 96.19 93 SER A O 1
ATOM 699 N N . SER A 1 94 ? -0.234 3.865 -8.117 1.00 96.00 94 SER A N 1
ATOM 700 C CA . SER A 1 94 ? 0.397 4.987 -8.820 1.00 96.00 94 SER A CA 1
ATOM 701 C C . SER A 1 94 ? 1.747 4.617 -9.442 1.00 96.00 94 SER A C 1
ATOM 703 O O . SER A 1 94 ? 2.153 5.229 -10.430 1.00 96.00 94 SER A O 1
ATOM 705 N N . LEU A 1 95 ? 2.400 3.564 -8.931 1.00 95.75 95 LEU A N 1
ATOM 706 C CA . LEU A 1 95 ? 3.702 3.115 -9.417 1.00 95.75 95 LEU A CA 1
ATOM 707 C C . LEU A 1 95 ? 3.656 2.665 -10.870 1.00 95.75 95 LEU A C 1
ATOM 709 O O . LEU A 1 95 ? 4.612 2.918 -11.584 1.00 95.75 95 LEU A O 1
ATOM 713 N N . SER A 1 96 ? 2.543 2.092 -11.342 1.00 94.88 96 SER A N 1
ATOM 714 C CA . SER A 1 96 ? 2.408 1.723 -12.758 1.00 94.88 96 SER A CA 1
ATOM 715 C C . SER A 1 96 ? 2.626 2.926 -13.680 1.00 94.88 96 SER A C 1
ATOM 717 O O . SER A 1 96 ? 3.342 2.821 -14.671 1.00 94.88 96 SER A O 1
ATOM 719 N N . THR A 1 97 ? 2.059 4.082 -13.323 1.00 95.94 97 THR A N 1
ATOM 720 C CA . THR A 1 97 ? 2.231 5.323 -14.086 1.00 95.94 97 THR A CA 1
ATOM 721 C C . THR A 1 97 ? 3.637 5.893 -13.908 1.00 95.94 97 THR A C 1
ATOM 723 O O . THR A 1 97 ? 4.268 6.292 -14.887 1.00 95.94 97 THR A O 1
ATOM 726 N N . ASN A 1 98 ? 4.154 5.911 -12.678 1.00 96.00 98 ASN A N 1
ATOM 727 C CA . ASN A 1 98 ? 5.489 6.445 -12.398 1.00 96.00 98 ASN A CA 1
ATOM 728 C C . ASN A 1 98 ? 6.580 5.630 -13.102 1.00 96.00 98 ASN A C 1
ATOM 730 O O . ASN A 1 98 ? 7.497 6.211 -13.669 1.00 96.00 98 ASN A O 1
ATOM 734 N N . ALA A 1 99 ? 6.433 4.306 -13.149 1.00 95.88 99 ALA A N 1
ATOM 735 C CA . ALA A 1 99 ? 7.324 3.420 -13.876 1.00 95.88 99 ALA A CA 1
ATOM 736 C C . ALA A 1 99 ? 7.278 3.686 -15.383 1.00 95.88 99 ALA A C 1
ATOM 738 O O . ALA A 1 99 ? 8.330 3.804 -15.999 1.00 95.88 99 ALA A O 1
ATOM 739 N N . SER A 1 100 ? 6.100 3.862 -15.994 1.00 94.44 100 SER A N 1
ATOM 740 C CA . SER A 1 100 ? 6.041 4.248 -17.415 1.00 94.44 100 SER A CA 1
ATOM 741 C C . SER A 1 100 ? 6.746 5.581 -17.694 1.00 94.44 100 SER A C 1
ATOM 743 O O . SER A 1 100 ? 7.541 5.659 -18.624 1.00 94.44 100 SER A O 1
ATOM 745 N N . VAL A 1 101 ? 6.547 6.595 -16.843 1.00 95.88 101 VAL A N 1
ATOM 746 C CA . VAL A 1 101 ? 7.236 7.892 -16.976 1.00 95.88 101 VAL A CA 1
ATOM 747 C C . VAL A 1 101 ? 8.750 7.739 -16.807 1.00 95.88 101 VAL A C 1
ATOM 749 O O . VAL A 1 101 ? 9.523 8.357 -17.536 1.00 95.88 101 VAL A O 1
ATOM 752 N N . TYR A 1 102 ? 9.182 6.904 -15.862 1.00 96.44 102 TYR A N 1
ATOM 753 C CA . TYR A 1 102 ? 10.591 6.593 -15.661 1.00 96.44 102 TYR A CA 1
ATOM 754 C C . TYR A 1 102 ? 11.199 5.936 -16.904 1.00 96.44 102 TYR A C 1
ATOM 756 O O . TYR A 1 102 ? 12.222 6.406 -17.402 1.00 96.44 102 TYR A O 1
ATOM 764 N N . PHE A 1 103 ? 10.534 4.917 -17.454 1.00 96.12 103 PHE A N 1
ATOM 765 C CA . PHE A 1 103 ? 10.978 4.209 -18.654 1.00 96.12 103 PHE A CA 1
ATOM 766 C C . PHE A 1 103 ? 11.085 5.137 -19.865 1.00 96.12 103 PHE A C 1
ATOM 768 O O . PHE A 1 103 ? 12.080 5.082 -20.580 1.00 96.12 103 PHE A O 1
ATOM 775 N N . ASP A 1 104 ? 10.127 6.048 -20.054 1.00 96.31 104 ASP A N 1
ATOM 776 C CA . ASP A 1 104 ? 10.178 7.046 -21.130 1.00 96.31 104 ASP A CA 1
ATOM 777 C C . ASP A 1 104 ? 11.412 7.966 -21.028 1.00 96.31 104 ASP A C 1
ATOM 779 O O . ASP A 1 104 ? 11.875 8.504 -22.035 1.00 96.31 104 ASP A O 1
ATOM 783 N N . SER A 1 105 ? 11.957 8.156 -19.819 1.00 95.69 105 SER A N 1
ATOM 784 C CA . SER A 1 105 ? 13.111 9.027 -19.568 1.00 95.69 105 SER A CA 1
ATOM 785 C C . SER A 1 105 ? 14.463 8.305 -19.562 1.00 95.69 105 SER A C 1
ATOM 787 O O . SER A 1 105 ? 15.448 8.858 -20.053 1.00 95.69 105 SER A O 1
ATOM 789 N N . VAL A 1 106 ? 14.523 7.090 -19.012 1.00 95.75 106 VAL A N 1
ATOM 790 C CA . VAL A 1 106 ? 15.765 6.321 -18.817 1.00 95.75 106 VAL A CA 1
ATOM 791 C C . VAL A 1 106 ? 15.948 5.251 -19.895 1.00 95.75 106 VAL A C 1
ATOM 793 O O . VAL A 1 106 ? 17.075 4.982 -20.303 1.00 95.75 106 VAL A O 1
ATOM 796 N N . GLY A 1 107 ? 14.853 4.682 -20.402 1.00 95.75 107 GLY A N 1
ATOM 797 C CA . GLY A 1 107 ? 14.850 3.621 -21.413 1.00 95.75 107 GLY A CA 1
ATOM 798 C C . GLY A 1 107 ? 14.955 2.194 -20.863 1.00 95.75 107 GLY A C 1
ATOM 799 O O . GLY A 1 107 ? 14.952 1.252 -21.654 1.00 95.75 107 GLY A O 1
ATOM 800 N N . ASP A 1 108 ? 15.043 2.022 -19.541 1.00 95.69 108 ASP A N 1
ATOM 801 C CA . ASP A 1 108 ? 15.026 0.730 -18.847 1.00 95.69 108 ASP A CA 1
ATOM 802 C C . ASP A 1 108 ? 14.498 0.881 -17.404 1.00 95.69 108 ASP A C 1
ATOM 804 O O . ASP A 1 108 ? 14.215 1.997 -16.961 1.00 95.69 108 ASP A O 1
ATOM 808 N N . TYR A 1 109 ? 14.331 -0.232 -16.680 1.00 95.88 109 TYR A N 1
ATOM 809 C CA . TYR A 1 109 ? 13.887 -0.241 -15.276 1.00 95.88 109 TYR A CA 1
ATOM 810 C C . TYR A 1 109 ? 15.000 -0.532 -14.256 1.00 95.88 109 TYR A C 1
ATOM 812 O O . TYR A 1 109 ? 14.716 -0.618 -13.067 1.00 95.88 109 TYR A O 1
ATOM 820 N N . THR A 1 110 ? 16.267 -0.642 -14.658 1.00 95.12 110 THR A N 1
ATOM 821 C CA . THR A 1 110 ? 17.352 -1.191 -13.818 1.00 95.12 110 THR A CA 1
ATOM 822 C C . THR A 1 110 ? 17.498 -0.459 -12.483 1.00 95.12 110 THR A C 1
ATOM 824 O O . THR A 1 110 ? 17.725 -1.081 -11.448 1.00 95.12 110 THR A O 1
ATOM 827 N N . SER A 1 111 ? 17.344 0.866 -12.495 1.00 94.69 111 SER A N 1
ATOM 828 C CA . SER A 1 111 ? 17.417 1.721 -11.303 1.00 94.69 111 SER A CA 1
ATOM 829 C C . SER A 1 111 ? 16.062 2.270 -10.845 1.00 94.69 111 SER A C 1
ATOM 831 O O . SER A 1 111 ? 16.023 3.180 -10.015 1.00 94.69 111 SER A O 1
ATOM 833 N N . LEU A 1 112 ? 14.952 1.707 -11.336 1.00 95.00 112 LEU A N 1
ATOM 834 C CA . LEU A 1 112 ? 13.598 2.161 -11.021 1.00 95.00 112 LEU A CA 1
ATOM 835 C C . LEU A 1 112 ? 13.341 2.168 -9.509 1.00 95.00 112 LEU A C 1
ATOM 837 O O . LEU A 1 112 ? 12.886 3.170 -8.964 1.00 95.00 112 LEU A O 1
ATOM 841 N N . CYS A 1 113 ? 13.677 1.081 -8.811 1.00 92.56 113 CYS A N 1
ATOM 842 C CA . CYS A 1 113 ? 13.415 0.957 -7.373 1.00 92.56 113 CYS A CA 1
ATOM 843 C C . CYS A 1 113 ? 14.265 1.887 -6.491 1.00 92.56 113 CYS A C 1
ATOM 845 O O . CYS A 1 113 ? 13.990 2.024 -5.303 1.00 92.56 113 CYS A O 1
ATOM 847 N N . SER A 1 114 ? 15.275 2.555 -7.056 1.00 93.38 114 SER A N 1
ATOM 848 C CA . SER A 1 114 ? 16.047 3.602 -6.371 1.00 93.38 114 SER A CA 1
ATOM 849 C C . SER A 1 114 ? 15.570 5.016 -6.711 1.00 93.38 114 SER A C 1
ATOM 851 O O . SER A 1 114 ? 16.010 5.983 -6.087 1.00 93.38 114 SER A O 1
ATOM 853 N N . ASP A 1 115 ? 14.681 5.164 -7.693 1.00 94.56 115 ASP A N 1
ATOM 854 C CA . ASP A 1 115 ? 14.227 6.466 -8.155 1.00 94.56 115 ASP A CA 1
ATOM 855 C C . ASP A 1 115 ? 13.213 7.096 -7.173 1.00 94.56 115 ASP A C 1
ATOM 857 O O . ASP A 1 115 ? 12.318 6.410 -6.659 1.00 94.56 115 ASP A O 1
ATOM 861 N N . PRO A 1 116 ? 13.294 8.412 -6.894 1.00 93.19 116 PRO A N 1
ATOM 862 C CA . PRO A 1 116 ? 12.333 9.122 -6.047 1.00 93.19 116 PRO A CA 1
ATOM 863 C C . PRO A 1 116 ? 10.869 8.979 -6.478 1.00 93.19 116 PRO A C 1
ATOM 865 O O . PRO A 1 116 ? 9.968 9.053 -5.641 1.00 93.19 116 PRO A O 1
ATOM 868 N N . THR A 1 117 ? 10.598 8.785 -7.769 1.00 92.69 117 THR A N 1
ATOM 869 C CA . THR A 1 117 ? 9.234 8.601 -8.284 1.00 92.69 117 THR A CA 1
ATOM 870 C C . THR A 1 117 ? 8.600 7.291 -7.813 1.00 92.69 117 THR A C 1
ATOM 872 O O . THR A 1 117 ? 7.375 7.214 -7.722 1.00 92.69 117 THR A O 1
ATOM 875 N N . VAL A 1 118 ? 9.405 6.294 -7.438 1.00 93.12 118 VAL A N 1
ATOM 876 C CA . VAL A 1 118 ? 8.942 4.991 -6.936 1.00 93.12 118 VAL A CA 1
ATOM 877 C C . VAL A 1 118 ? 9.145 4.854 -5.430 1.00 93.12 118 VAL A C 1
ATOM 879 O O . VAL A 1 118 ? 8.234 4.431 -4.716 1.00 93.12 118 VAL A O 1
ATOM 882 N N . THR A 1 119 ? 10.285 5.306 -4.912 1.00 92.69 119 THR A N 1
ATOM 883 C CA . THR A 1 119 ? 10.587 5.235 -3.474 1.00 92.69 119 THR A CA 1
ATOM 884 C C . THR A 1 119 ? 9.659 6.109 -2.624 1.00 92.69 119 THR A C 1
ATOM 886 O O . THR A 1 119 ? 9.301 5.708 -1.518 1.00 92.69 119 THR A O 1
ATOM 889 N N . ASN A 1 120 ? 9.187 7.259 -3.124 1.00 93.25 120 ASN A N 1
ATOM 890 C CA . ASN A 1 120 ? 8.262 8.115 -2.368 1.00 93.25 120 ASN A CA 1
ATOM 891 C C . ASN A 1 120 ? 6.876 7.467 -2.159 1.00 93.25 120 ASN A C 1
ATOM 893 O O . ASN A 1 120 ? 6.411 7.434 -1.015 1.00 93.25 120 ASN A O 1
ATOM 897 N N . PRO A 1 121 ? 6.193 6.931 -3.194 1.00 93.25 121 PRO A N 1
ATOM 898 C CA . PRO A 1 121 ? 4.960 6.172 -2.985 1.00 93.25 121 PRO A CA 1
ATOM 899 C C . PRO A 1 121 ? 5.152 4.916 -2.130 1.00 93.25 121 PRO A C 1
ATOM 901 O O . PRO A 1 121 ? 4.274 4.614 -1.323 1.00 93.25 121 PRO A O 1
ATOM 904 N N . LEU A 1 122 ? 6.288 4.218 -2.249 1.00 91.94 122 LEU A N 1
ATOM 905 C CA . LEU A 1 122 ? 6.610 3.072 -1.389 1.00 91.94 122 LEU A CA 1
ATOM 906 C C . LEU A 1 122 ? 6.735 3.483 0.081 1.00 91.94 122 LEU A C 1
ATOM 908 O O . LEU A 1 122 ? 6.087 2.892 0.938 1.00 91.94 122 LEU A O 1
ATOM 912 N N . ALA A 1 123 ? 7.463 4.561 0.374 1.00 91.06 123 ALA A N 1
ATOM 913 C CA . ALA A 1 123 ? 7.566 5.100 1.729 1.00 91.06 123 ALA A CA 1
ATOM 914 C C . ALA A 1 123 ? 6.209 5.586 2.276 1.00 91.06 123 ALA A C 1
ATOM 916 O O . ALA A 1 123 ? 5.955 5.520 3.480 1.00 91.06 123 ALA A O 1
ATOM 917 N N . ALA A 1 124 ? 5.317 6.081 1.411 1.00 91.75 124 ALA A N 1
ATOM 918 C CA . ALA A 1 124 ? 3.955 6.441 1.799 1.00 91.75 124 ALA A CA 1
ATOM 919 C C . ALA A 1 124 ? 3.100 5.206 2.135 1.00 91.75 124 ALA A C 1
ATOM 921 O O . ALA A 1 124 ? 2.355 5.235 3.116 1.00 91.75 124 ALA A O 1
ATOM 922 N N . ALA A 1 125 ? 3.225 4.128 1.355 1.00 92.31 125 ALA A N 1
ATOM 923 C CA . ALA A 1 125 ? 2.574 2.850 1.631 1.00 92.31 125 ALA A CA 1
ATOM 924 C C . ALA A 1 125 ? 3.081 2.240 2.948 1.00 92.31 125 ALA A C 1
ATOM 926 O O . ALA A 1 125 ? 2.280 1.842 3.791 1.00 92.31 125 ALA A O 1
ATOM 927 N N . ASP A 1 126 ? 4.392 2.260 3.173 1.00 89.94 126 ASP A N 1
ATOM 928 C CA . ASP A 1 126 ? 5.001 1.799 4.418 1.00 89.94 126 ASP A CA 1
ATOM 929 C C . ASP A 1 126 ? 4.485 2.584 5.641 1.00 89.94 126 ASP A C 1
ATOM 931 O O . ASP A 1 126 ? 3.948 2.002 6.588 1.00 89.94 126 ASP A O 1
ATOM 935 N N . LYS A 1 127 ? 4.494 3.925 5.571 1.00 89.94 127 LYS A N 1
ATOM 936 C CA . LYS A 1 127 ? 3.902 4.784 6.612 1.00 89.94 127 LYS A CA 1
ATOM 937 C C . LYS A 1 127 ? 2.436 4.458 6.885 1.00 89.94 127 LYS A C 1
ATOM 939 O O . LYS A 1 127 ? 2.001 4.520 8.034 1.00 89.94 127 LYS A O 1
ATOM 944 N N . ALA A 1 128 ? 1.657 4.148 5.850 1.00 91.75 128 ALA A N 1
ATOM 945 C CA . ALA A 1 128 ? 0.250 3.797 6.007 1.00 91.75 128 ALA A CA 1
ATOM 946 C C . ALA A 1 128 ? 0.058 2.465 6.755 1.00 91.75 128 ALA A C 1
ATOM 948 O O . ALA A 1 128 ? -0.954 2.304 7.437 1.00 91.75 128 ALA A O 1
ATOM 949 N N . ASN A 1 129 ? 1.034 1.554 6.715 1.00 90.12 129 ASN A N 1
ATOM 950 C CA . ASN A 1 129 ? 1.041 0.328 7.518 1.00 90.12 129 ASN A CA 1
ATOM 951 C C . ASN A 1 129 ? 1.676 0.516 8.919 1.00 90.12 129 ASN A C 1
ATOM 953 O O . ASN A 1 129 ? 1.892 -0.440 9.661 1.00 90.12 129 ASN A O 1
ATOM 957 N N . ASP A 1 130 ? 1.891 1.755 9.362 1.00 86.25 130 ASP A N 1
ATOM 958 C CA . ASP A 1 130 ? 2.609 2.085 10.604 1.00 86.25 130 ASP A CA 1
ATOM 959 C C . ASP A 1 130 ? 4.102 1.689 10.585 1.00 86.25 130 ASP A C 1
ATOM 961 O O . ASP A 1 130 ? 4.717 1.571 11.647 1.00 86.25 130 ASP A O 1
ATOM 965 N N . GLY A 1 131 ? 4.683 1.498 9.395 1.00 73.50 131 GLY A N 1
ATOM 966 C CA . GLY A 1 131 ? 6.119 1.316 9.197 1.00 73.50 131 GLY A CA 1
ATOM 967 C C . GLY A 1 131 ? 6.930 2.600 9.426 1.00 73.50 131 GLY A C 1
ATOM 968 O O . GLY A 1 131 ? 6.395 3.713 9.546 1.00 73.50 131 GLY A O 1
ATOM 969 N N . ASN A 1 132 ? 8.248 2.438 9.552 1.00 62.75 132 ASN A N 1
ATOM 970 C CA . ASN A 1 132 ? 9.211 3.540 9.610 1.00 62.75 132 ASN A CA 1
ATOM 971 C C . ASN A 1 132 ? 9.752 3.811 8.199 1.00 62.75 132 ASN A C 1
ATOM 973 O O . ASN A 1 132 ? 9.921 2.872 7.452 1.00 62.75 132 ASN A O 1
ATOM 977 N N . THR A 1 133 ? 10.144 5.054 7.879 1.00 55.84 133 THR A N 1
ATOM 978 C CA . THR A 1 133 ? 10.511 5.584 6.537 1.00 55.84 133 THR A CA 1
ATOM 979 C C . THR A 1 133 ? 11.567 4.826 5.710 1.00 55.84 133 THR A C 1
ATOM 981 O O . THR A 1 133 ? 11.950 5.299 4.643 1.00 55.84 133 THR A O 1
ATOM 984 N N . THR A 1 134 ? 12.086 3.709 6.194 1.00 53.84 134 THR A N 1
ATOM 985 C CA . THR A 1 134 ? 12.974 2.786 5.494 1.00 53.84 134 THR A CA 1
ATOM 986 C C . THR A 1 134 ? 12.155 1.653 4.860 1.00 53.84 134 THR A C 1
ATOM 988 O O . THR A 1 134 ? 11.399 1.023 5.594 1.00 53.84 134 THR A O 1
ATOM 991 N N . PRO A 1 135 ? 12.314 1.346 3.557 1.00 53.78 135 PRO A N 1
ATOM 992 C CA . PRO A 1 135 ? 11.736 0.144 2.952 1.00 53.78 135 PRO A CA 1
ATOM 993 C C . PRO A 1 135 ? 12.294 -1.094 3.671 1.00 53.78 135 PRO A C 1
ATOM 995 O O . PRO A 1 135 ? 13.445 -1.467 3.465 1.00 53.78 135 PRO A O 1
ATOM 998 N N . ASP A 1 136 ? 11.534 -1.660 4.604 1.00 56.34 136 ASP A N 1
ATOM 999 C CA . ASP A 1 136 ? 11.912 -2.840 5.386 1.00 56.34 136 ASP A CA 1
ATOM 1000 C C . ASP A 1 136 ? 10.659 -3.688 5.616 1.00 56.34 136 ASP A C 1
ATOM 1002 O O . ASP A 1 136 ? 9.682 -3.146 6.112 1.00 56.34 136 ASP A O 1
ATOM 1006 N N . GLN A 1 137 ? 10.686 -4.969 5.216 1.00 60.12 137 GLN A N 1
ATOM 1007 C CA . GLN A 1 137 ? 9.692 -6.078 5.290 1.00 60.12 137 GLN A CA 1
ATOM 1008 C C . GLN A 1 137 ? 8.211 -5.833 4.920 1.00 60.12 137 GLN A C 1
ATOM 1010 O O . GLN A 1 137 ? 7.490 -6.774 4.569 1.00 60.12 137 GLN A O 1
ATOM 1015 N N . VAL A 1 138 ? 7.734 -4.598 5.021 1.00 78.25 138 VAL A N 1
ATOM 1016 C CA . VAL A 1 138 ? 6.353 -4.181 4.813 1.00 78.25 138 VAL A CA 1
ATOM 1017 C C . VAL A 1 138 ? 6.144 -3.704 3.384 1.00 78.25 138 VAL A C 1
ATOM 1019 O O . VAL A 1 138 ? 5.042 -3.832 2.872 1.00 78.25 138 VAL A O 1
ATOM 1022 N N . THR A 1 139 ? 7.180 -3.184 2.724 1.00 88.31 139 THR A N 1
ATOM 1023 C CA . THR A 1 139 ? 7.171 -2.846 1.295 1.00 88.31 139 THR A CA 1
ATOM 1024 C C . THR A 1 139 ? 8.430 -3.371 0.622 1.00 88.31 139 THR A C 1
ATOM 1026 O O . THR A 1 139 ? 9.471 -3.469 1.266 1.00 88.31 139 THR A O 1
ATOM 1029 N N . ASP A 1 140 ? 8.315 -3.726 -0.653 1.00 89.12 140 ASP A N 1
ATOM 1030 C CA . ASP A 1 140 ? 9.410 -4.279 -1.448 1.00 89.12 140 ASP A CA 1
ATOM 1031 C C . ASP A 1 140 ? 9.305 -3.790 -2.895 1.00 89.12 140 ASP A C 1
ATOM 1033 O O . ASP A 1 140 ? 8.205 -3.497 -3.384 1.00 89.12 140 ASP A O 1
ATOM 1037 N N . CYS A 1 141 ? 10.448 -3.666 -3.559 1.00 91.31 141 CYS A N 1
ATOM 1038 C CA . CYS A 1 141 ? 10.540 -3.248 -4.949 1.00 91.31 141 CYS A CA 1
ATOM 1039 C C . CYS A 1 141 ? 11.739 -3.913 -5.602 1.00 91.31 141 CYS A C 1
ATOM 1041 O O . CYS A 1 141 ? 12.877 -3.683 -5.195 1.00 91.31 141 CYS A O 1
ATOM 1043 N N . ASP A 1 142 ? 11.459 -4.628 -6.682 1.00 91.38 142 ASP A N 1
ATOM 1044 C CA . ASP A 1 142 ? 12.447 -5.337 -7.472 1.00 91.38 142 ASP A CA 1
ATOM 1045 C C . ASP A 1 142 ? 12.342 -4.884 -8.920 1.00 91.38 142 ASP A C 1
ATOM 1047 O O . ASP A 1 142 ? 11.251 -4.804 -9.493 1.00 91.38 142 ASP A O 1
ATOM 1051 N N . SER A 1 143 ? 13.481 -4.576 -9.530 1.00 93.00 143 SER A N 1
ATOM 1052 C CA . SER A 1 143 ? 13.538 -4.114 -10.911 1.00 93.00 143 SER A CA 1
ATOM 1053 C C . SER A 1 143 ? 14.773 -4.640 -11.628 1.00 93.00 143 SER A C 1
ATOM 1055 O O . SER A 1 143 ? 15.868 -4.665 -11.070 1.00 93.00 143 SER A O 1
ATOM 1057 N N . ASN A 1 144 ? 14.603 -5.023 -12.889 1.00 93.31 144 ASN A N 1
ATOM 1058 C CA . ASN A 1 144 ? 15.686 -5.336 -13.819 1.00 93.31 144 ASN A CA 1
ATOM 1059 C C . ASN A 1 144 ? 15.580 -4.415 -15.050 1.00 93.31 144 ASN A C 1
ATOM 1061 O O . ASN A 1 144 ? 14.884 -3.413 -15.000 1.00 93.31 144 ASN A O 1
ATOM 1065 N N . ALA A 1 145 ? 16.273 -4.694 -16.154 1.00 94.19 145 ALA A N 1
ATOM 1066 C CA . ALA A 1 145 ? 16.226 -3.806 -17.321 1.00 94.19 145 ALA A CA 1
ATOM 1067 C C . ALA A 1 145 ? 14.833 -3.719 -17.986 1.00 94.19 145 ALA A C 1
ATOM 1069 O O . ALA A 1 145 ? 14.497 -2.698 -18.581 1.00 94.19 145 ALA A O 1
ATOM 1070 N N . THR A 1 146 ? 14.019 -4.773 -17.902 1.00 93.38 146 THR A N 1
ATOM 1071 C CA . THR A 1 146 ? 12.771 -4.922 -18.675 1.00 93.38 146 THR A CA 1
ATOM 1072 C C . THR A 1 146 ? 11.523 -5.098 -17.822 1.00 93.38 146 THR A C 1
ATOM 1074 O O . THR A 1 146 ? 10.418 -4.859 -18.299 1.00 93.38 146 THR A O 1
ATOM 1077 N N . GLU A 1 147 ? 11.688 -5.507 -16.573 1.00 94.69 147 GLU A N 1
ATOM 1078 C CA . GLU A 1 147 ? 10.611 -5.914 -15.682 1.00 94.69 147 GLU A CA 1
ATOM 1079 C C . GLU A 1 147 ? 10.792 -5.263 -14.315 1.00 94.69 147 GLU A C 1
ATOM 1081 O O . GLU A 1 147 ? 11.908 -4.967 -13.878 1.00 94.69 147 GLU A O 1
ATOM 1086 N N . TRP A 1 148 ? 9.676 -5.056 -13.628 1.00 94.00 148 TRP A N 1
ATOM 1087 C CA . TRP A 1 148 ? 9.657 -4.544 -12.270 1.00 94.00 14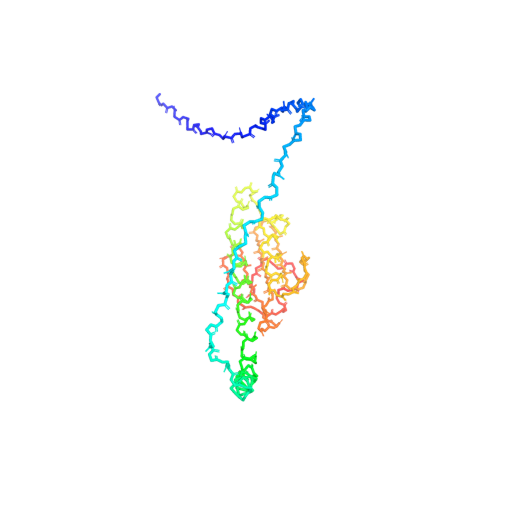8 TRP A CA 1
ATOM 1088 C C . TRP A 1 148 ? 8.395 -4.992 -11.540 1.00 94.00 148 TRP A C 1
ATOM 1090 O O . TRP A 1 148 ? 7.330 -5.165 -12.145 1.00 94.00 148 TRP A O 1
ATOM 1100 N N . ARG A 1 149 ? 8.517 -5.106 -10.222 1.00 93.44 149 ARG A N 1
ATOM 1101 C CA . ARG A 1 149 ? 7.430 -5.365 -9.282 1.00 93.44 149 ARG A CA 1
ATOM 1102 C C . ARG A 1 149 ? 7.586 -4.438 -8.084 1.00 93.44 149 ARG A C 1
ATOM 1104 O O . ARG A 1 149 ? 8.691 -4.102 -7.674 1.00 93.44 149 ARG A O 1
ATOM 1111 N N . ALA A 1 150 ? 6.462 -4.067 -7.492 1.00 92.56 150 ALA A N 1
ATOM 1112 C CA . ALA A 1 150 ? 6.421 -3.422 -6.195 1.00 92.56 150 ALA A CA 1
ATOM 1113 C C . ALA A 1 150 ? 5.269 -3.983 -5.369 1.00 92.56 150 ALA A C 1
ATOM 1115 O O . ALA A 1 150 ? 4.177 -4.240 -5.881 1.00 92.56 150 ALA A O 1
ATOM 1116 N N . CYS A 1 151 ? 5.486 -4.147 -4.073 1.00 92.00 151 CYS A N 1
ATOM 1117 C CA . CYS A 1 151 ? 4.468 -4.673 -3.181 1.00 92.00 151 CYS A CA 1
ATOM 1118 C C . CYS A 1 151 ? 4.499 -4.038 -1.799 1.00 92.00 151 CYS A C 1
ATOM 1120 O O . CYS A 1 151 ? 5.505 -3.482 -1.368 1.00 92.00 151 CYS A O 1
ATOM 1122 N N . GLY A 1 152 ? 3.366 -4.126 -1.104 1.00 91.19 152 GLY A N 1
ATOM 1123 C CA . GLY A 1 152 ? 3.228 -3.661 0.269 1.00 91.19 152 GLY A CA 1
ATOM 1124 C C . GLY A 1 152 ? 2.210 -4.470 1.060 1.00 91.19 152 GLY A C 1
ATOM 1125 O O . GLY A 1 152 ? 1.128 -4.772 0.559 1.00 91.19 152 GLY A O 1
ATOM 1126 N N . GLN A 1 153 ? 2.558 -4.826 2.291 1.0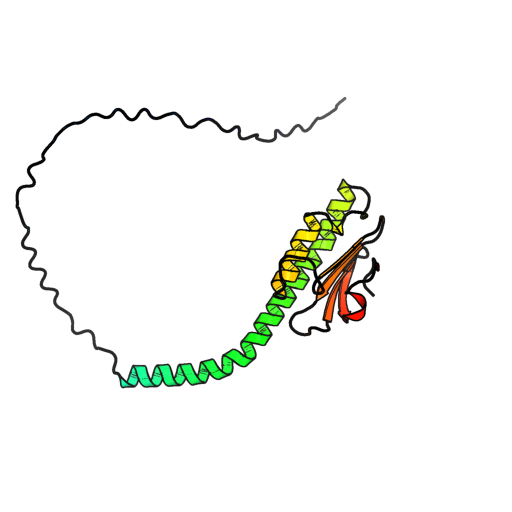0 91.25 153 GLN A N 1
ATOM 1127 C CA . GLN A 1 153 ? 1.721 -5.550 3.237 1.00 91.25 153 GLN A CA 1
ATOM 1128 C C . GLN A 1 153 ? 0.469 -4.731 3.557 1.00 91.25 153 GLN A C 1
ATOM 1130 O O . GLN A 1 153 ? 0.536 -3.510 3.696 1.00 91.25 153 GLN A O 1
ATOM 1135 N N . LEU A 1 154 ? -0.666 -5.403 3.713 1.00 92.00 154 LEU A N 1
ATOM 1136 C CA . LEU A 1 154 ? -1.921 -4.813 4.152 1.00 92.00 154 LEU A CA 1
ATOM 1137 C C . LEU A 1 154 ? -2.044 -4.856 5.679 1.00 92.00 154 LEU A C 1
ATOM 1139 O O . LEU A 1 154 ? -1.508 -5.724 6.367 1.00 92.00 154 LEU A O 1
ATOM 1143 N N . LYS A 1 155 ? -2.788 -3.898 6.223 1.00 91.25 155 LYS A N 1
ATOM 1144 C CA . LYS A 1 155 ? -2.994 -3.714 7.655 1.00 91.25 155 LYS A CA 1
ATOM 1145 C C . LYS A 1 155 ? -4.061 -4.631 8.225 1.00 91.25 155 LYS A C 1
ATOM 1147 O O . LYS A 1 155 ? -3.948 -5.050 9.377 1.00 91.25 155 LYS A O 1
ATOM 1152 N N . VAL A 1 156 ? -5.131 -4.890 7.471 1.00 90.94 156 VAL A N 1
ATOM 1153 C CA . VAL A 1 156 ? -6.240 -5.726 7.962 1.00 90.94 156 VAL A CA 1
ATOM 1154 C C . VAL A 1 156 ? -5.784 -7.169 8.154 1.00 90.94 156 VAL A C 1
ATOM 1156 O O . VAL A 1 156 ? -6.067 -7.758 9.198 1.00 90.94 156 VAL A O 1
ATOM 1159 N N . THR A 1 157 ? -5.037 -7.700 7.190 1.00 88.94 157 THR A N 1
ATOM 1160 C CA . THR A 1 157 ? -4.447 -9.037 7.248 1.00 88.94 157 THR A CA 1
ATOM 1161 C C . THR A 1 157 ? -2.949 -8.908 7.022 1.00 88.94 157 THR A C 1
ATOM 1163 O O . THR A 1 157 ? -2.511 -8.681 5.901 1.00 88.94 157 THR A O 1
ATOM 1166 N N . SER A 1 158 ? -2.142 -9.119 8.061 1.00 85.19 158 SER A N 1
ATOM 1167 C CA . SER A 1 158 ? -0.677 -9.023 7.953 1.00 85.19 158 SER A CA 1
ATOM 1168 C C . SER A 1 158 ? -0.049 -10.104 7.057 1.00 85.19 158 SER A C 1
ATOM 1170 O O . SER A 1 158 ? 1.137 -10.056 6.762 1.00 85.19 158 SER A O 1
ATOM 1172 N N . ALA A 1 159 ? -0.810 -11.115 6.640 1.00 86.69 159 ALA A N 1
ATOM 1173 C CA . ALA A 1 159 ? -0.352 -12.106 5.669 1.00 86.69 159 ALA A CA 1
ATOM 1174 C C . ALA A 1 159 ? -0.593 -11.677 4.211 1.00 86.69 159 ALA A C 1
ATOM 1176 O O . ALA A 1 159 ? -0.025 -12.296 3.313 1.00 86.69 159 ALA A O 1
ATOM 1177 N N . ASP A 1 160 ? -1.404 -10.642 3.982 1.00 90.56 160 ASP A N 1
ATOM 1178 C CA . ASP A 1 160 ? -1.795 -10.189 2.653 1.00 90.56 160 ASP A CA 1
ATOM 1179 C C . ASP A 1 160 ? -0.937 -8.996 2.229 1.00 90.56 160 ASP A C 1
ATOM 1181 O O . ASP A 1 160 ? -0.663 -8.092 3.015 1.00 90.56 160 ASP A O 1
ATOM 1185 N N . TYR A 1 161 ? -0.532 -8.986 0.966 1.00 91.81 161 TYR A N 1
ATOM 1186 C CA . TYR A 1 161 ? 0.254 -7.941 0.328 1.00 91.81 161 TYR A CA 1
ATOM 1187 C C . TYR A 1 161 ? -0.462 -7.504 -0.937 1.00 91.81 161 TYR A C 1
ATOM 1189 O O . TYR A 1 161 ? -0.970 -8.331 -1.686 1.00 91.81 161 TYR A O 1
ATOM 1197 N N . PHE A 1 162 ? -0.490 -6.211 -1.214 1.00 94.25 162 PHE A N 1
ATOM 1198 C CA . PHE A 1 162 ? -0.890 -5.716 -2.520 1.00 94.25 162 PHE A CA 1
ATOM 1199 C C . PHE A 1 162 ? 0.342 -5.633 -3.415 1.00 94.25 162 PHE A C 1
ATOM 1201 O O . PHE A 1 162 ? 1.338 -5.032 -3.023 1.00 94.25 162 PHE A O 1
ATOM 1208 N N . CYS A 1 163 ? 0.274 -6.239 -4.595 1.00 93.25 163 CYS A N 1
ATOM 1209 C CA . CYS A 1 163 ? 1.366 -6.298 -5.556 1.00 93.25 163 CYS A CA 1
ATOM 1210 C C . CYS A 1 163 ? 0.955 -5.648 -6.878 1.00 93.25 163 CYS A C 1
ATOM 1212 O O . CYS A 1 163 ? -0.167 -5.853 -7.364 1.00 93.25 163 CYS A O 1
ATOM 1214 N N . VAL A 1 164 ? 1.886 -4.879 -7.442 1.00 94.62 164 VAL A N 1
ATOM 1215 C CA . VAL A 1 164 ? 1.815 -4.289 -8.777 1.00 94.62 164 VAL A CA 1
ATOM 1216 C C . VAL A 1 164 ? 3.072 -4.616 -9.581 1.00 94.62 164 VAL A C 1
ATOM 1218 O O . VAL A 1 164 ? 4.150 -4.728 -9.003 1.00 94.62 164 VAL A O 1
ATOM 1221 N N . ASP A 1 165 ? 2.950 -4.765 -10.899 1.00 94.38 165 ASP A N 1
ATOM 1222 C CA . ASP A 1 165 ? 4.086 -5.097 -11.769 1.00 94.38 165 ASP A CA 1
ATOM 1223 C C . ASP A 1 165 ? 4.035 -4.420 -13.149 1.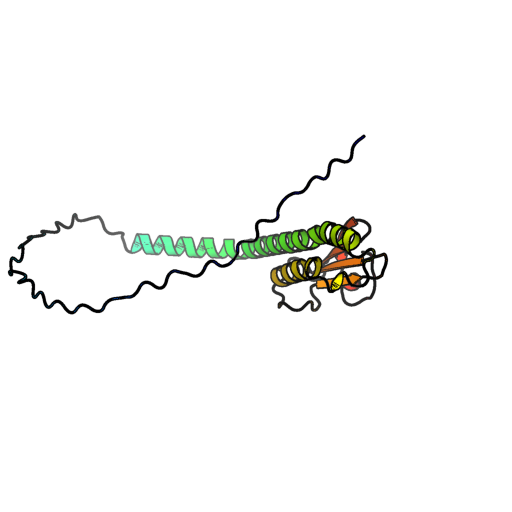00 94.38 165 ASP A C 1
ATOM 1225 O O . ASP A 1 165 ? 3.077 -3.718 -13.499 1.00 94.38 165 ASP A O 1
ATOM 1229 N N . TYR A 1 166 ? 5.083 -4.665 -13.939 1.00 93.88 166 TYR A N 1
ATOM 1230 C CA . TYR A 1 166 ? 5.256 -4.182 -15.311 1.00 93.88 166 TYR A CA 1
ATOM 1231 C C . TYR A 1 166 ? 4.167 -4.645 -16.288 1.00 93.88 166 TYR A C 1
ATOM 1233 O O . TYR A 1 166 ? 3.915 -3.972 -17.287 1.00 93.88 166 TYR A O 1
ATOM 1241 N N . SER A 1 167 ? 3.503 -5.772 -16.012 1.00 93.50 167 SER A N 1
ATOM 1242 C CA . SER A 1 167 ? 2.406 -6.282 -16.843 1.00 93.50 167 SER A CA 1
ATOM 1243 C C . SER A 1 167 ? 1.094 -5.521 -16.607 1.00 93.50 167 SER A C 1
ATOM 1245 O O . SER A 1 167 ? 0.125 -5.685 -17.352 1.00 93.50 167 SER A O 1
ATOM 1247 N N . GLY A 1 168 ? 1.063 -4.668 -15.578 1.00 91.69 168 GLY A N 1
ATOM 1248 C CA . GLY A 1 168 ? -0.124 -3.955 -15.127 1.00 91.69 168 GLY A CA 1
ATOM 1249 C C . GLY A 1 168 ? -0.947 -4.740 -14.107 1.00 91.69 168 GLY A C 1
ATOM 1250 O O . GLY A 1 168 ? -2.102 -4.374 -13.862 1.00 91.69 168 GLY A O 1
ATOM 1251 N N . ALA A 1 169 ? -0.394 -5.797 -13.502 1.00 91.94 169 ALA A N 1
ATOM 1252 C CA . ALA A 1 169 ? -1.082 -6.524 -12.446 1.00 91.94 169 ALA A CA 1
ATOM 1253 C C . ALA A 1 169 ? -1.352 -5.606 -11.247 1.00 91.94 169 ALA A C 1
ATOM 1255 O O . ALA A 1 169 ? -0.558 -4.729 -10.914 1.00 91.94 169 ALA A O 1
ATOM 1256 N N . LYS A 1 170 ? -2.503 -5.812 -10.603 1.00 93.94 170 LYS A N 1
ATOM 1257 C CA . LYS A 1 170 ? -2.921 -5.145 -9.364 1.00 93.94 170 LYS A CA 1
ATOM 1258 C C . LYS A 1 170 ? -3.726 -6.146 -8.551 1.00 93.94 170 LYS A C 1
ATOM 1260 O O . LYS A 1 170 ? -4.918 -6.325 -8.801 1.00 93.94 170 LYS A O 1
ATOM 1265 N N . LYS A 1 171 ? -3.073 -6.871 -7.647 1.00 92.56 171 LYS A N 1
ATOM 1266 C CA . LYS A 1 171 ? -3.704 -7.991 -6.929 1.00 92.56 171 LYS A CA 1
ATOM 1267 C C . LYS A 1 171 ? -3.202 -8.115 -5.501 1.00 92.56 171 LYS A C 1
ATOM 1269 O O . LYS A 1 171 ? -2.111 -7.661 -5.172 1.00 92.56 171 LYS A O 1
ATOM 1274 N N . ILE A 1 172 ? -4.024 -8.741 -4.666 1.00 92.88 172 ILE A N 1
ATOM 1275 C CA . ILE A 1 172 ? -3.636 -9.147 -3.318 1.00 92.88 172 ILE A CA 1
ATOM 1276 C C . ILE A 1 172 ? -3.008 -10.540 -3.408 1.00 92.88 172 ILE A C 1
ATOM 1278 O O . ILE A 1 172 ? -3.573 -11.430 -4.042 1.00 92.88 172 ILE A O 1
ATOM 1282 N N . VAL A 1 173 ? -1.847 -10.712 -2.791 1.00 90.12 173 VAL A N 1
ATOM 1283 C CA . VAL A 1 173 ? -1.044 -11.939 -2.755 1.00 90.12 173 VAL A CA 1
ATOM 1284 C C . VAL A 1 173 ? -0.591 -12.209 -1.319 1.00 90.12 173 VAL A C 1
ATOM 1286 O O . VAL A 1 173 ? -0.709 -11.347 -0.454 1.00 90.12 173 VAL A O 1
ATOM 1289 N N . THR A 1 174 ? -0.087 -13.406 -1.035 1.00 84.94 174 THR A N 1
ATOM 1290 C CA . THR A 1 174 ? 0.337 -13.786 0.324 1.00 84.94 174 THR A CA 1
ATOM 1291 C C . THR A 1 174 ? 1.816 -13.491 0.580 1.00 84.94 174 THR A C 1
ATOM 1293 O O . THR A 1 174 ? 2.624 -13.584 -0.333 1.00 84.94 174 THR A O 1
ATOM 1296 N N . ALA A 1 175 ? 2.193 -13.244 1.836 1.00 71.38 175 ALA A N 1
ATOM 1297 C CA . ALA A 1 175 ? 3.525 -12.795 2.269 1.00 71.38 175 ALA A CA 1
ATOM 1298 C C . ALA A 1 175 ? 4.745 -13.496 1.640 1.00 71.38 175 ALA A C 1
ATOM 1300 O O . ALA A 1 175 ? 5.754 -12.842 1.390 1.00 71.38 175 ALA A O 1
ATOM 1301 N N . ALA A 1 176 ? 4.663 -14.799 1.354 1.00 63.78 176 ALA A N 1
ATOM 1302 C CA . ALA A 1 176 ? 5.778 -15.575 0.802 1.00 63.78 176 ALA A CA 1
ATOM 1303 C C . ALA A 1 176 ? 6.277 -15.086 -0.572 1.00 63.78 176 ALA A C 1
ATOM 1305 O O . ALA A 1 176 ? 7.365 -15.469 -0.981 1.00 63.78 176 ALA A O 1
ATOM 1306 N N . THR A 1 177 ? 5.496 -14.273 -1.283 1.00 67.31 177 THR A N 1
ATOM 1307 C CA . THR A 1 177 ? 5.793 -13.849 -2.659 1.00 67.31 177 THR A CA 1
ATOM 1308 C C . THR A 1 177 ? 6.162 -12.373 -2.793 1.00 67.31 177 THR A C 1
ATOM 1310 O O . THR A 1 177 ? 6.390 -11.899 -3.899 1.00 67.31 177 THR A O 1
ATOM 1313 N N . CYS A 1 178 ? 6.132 -11.617 -1.694 1.00 71.12 178 CYS A N 1
ATOM 1314 C CA . CYS A 1 178 ? 6.323 -10.165 -1.705 1.00 71.12 178 CYS A CA 1
ATOM 1315 C C . CYS A 1 178 ? 7.428 -9.672 -0.771 1.00 71.12 178 CYS A C 1
ATOM 1317 O O . CYS A 1 178 ? 7.638 -8.467 -0.698 1.00 71.12 178 CYS A O 1
ATOM 1319 N N . ALA A 1 179 ? 8.095 -10.565 -0.042 1.00 65.25 179 ALA A N 1
ATOM 1320 C CA . ALA A 1 179 ? 9.153 -10.208 0.888 1.00 65.25 179 ALA A CA 1
ATOM 1321 C C . ALA A 1 179 ? 10.455 -10.926 0.511 1.00 65.25 179 ALA A C 1
ATOM 1323 O O . ALA A 1 179 ? 10.586 -12.126 0.754 1.00 65.25 179 ALA A O 1
ATOM 1324 N N . GLY A 1 180 ? 11.427 -10.175 -0.020 1.00 62.56 180 GLY A N 1
ATOM 1325 C CA . GLY A 1 180 ? 12.837 -10.577 -0.033 1.00 62.56 180 GLY A CA 1
ATOM 1326 C C . GLY A 1 180 ? 13.238 -11.577 -1.119 1.00 62.56 180 GLY A C 1
ATOM 1327 O O . GLY A 1 180 ? 14.071 -12.445 -0.853 1.00 62.56 180 GLY A O 1
ATOM 1328 N N . GLY A 1 181 ? 12.664 -11.464 -2.317 1.00 64.44 181 GLY A N 1
ATOM 1329 C CA . GLY A 1 181 ? 13.086 -12.227 -3.495 1.00 64.44 181 GLY A CA 1
ATOM 1330 C C . GLY A 1 181 ? 13.226 -11.325 -4.718 1.00 64.44 181 GLY A C 1
ATOM 1331 O O . GLY A 1 181 ? 12.401 -10.438 -4.895 1.00 64.44 181 GLY A O 1
ATOM 1332 N N . ASP A 1 182 ? 14.209 -11.604 -5.579 1.00 69.94 182 ASP A N 1
ATOM 1333 C CA . ASP A 1 182 ? 14.521 -10.837 -6.803 1.00 69.94 182 ASP A CA 1
ATOM 1334 C C . ASP A 1 182 ? 13.463 -11.006 -7.931 1.00 69.94 182 ASP A C 1
ATOM 1336 O O . ASP A 1 182 ? 13.762 -10.857 -9.121 1.00 69.94 182 ASP A O 1
ATOM 1340 N N . ASP A 1 183 ? 12.223 -11.376 -7.592 1.00 80.38 183 ASP A N 1
ATOM 1341 C CA . ASP A 1 183 ? 11.154 -11.604 -8.563 1.00 80.38 183 ASP A CA 1
ATOM 1342 C C . ASP A 1 183 ? 10.655 -10.266 -9.118 1.00 80.38 183 ASP A C 1
ATOM 1344 O O . ASP A 1 183 ? 10.287 -9.357 -8.384 1.00 80.38 183 ASP A O 1
ATOM 1348 N N . THR A 1 184 ? 10.556 -10.133 -10.434 1.00 85.00 184 THR A N 1
ATOM 1349 C CA . THR A 1 184 ? 10.140 -8.869 -11.073 1.00 85.00 184 THR A CA 1
ATOM 1350 C C . THR A 1 184 ? 8.697 -8.884 -11.575 1.00 85.00 184 THR A C 1
ATOM 1352 O O . THR A 1 184 ? 8.271 -7.965 -12.268 1.00 85.00 184 THR A O 1
ATOM 1355 N N . ALA A 1 185 ? 7.915 -9.894 -11.191 1.00 89.81 185 ALA A N 1
ATOM 1356 C CA . ALA A 1 185 ? 6.502 -10.029 -11.532 1.00 89.81 185 ALA A CA 1
ATOM 1357 C C . ALA A 1 185 ? 5.677 -10.416 -10.302 1.00 89.81 185 ALA A C 1
ATOM 1359 O O . ALA A 1 185 ? 6.165 -11.101 -9.402 1.00 89.81 185 ALA A O 1
ATOM 1360 N N . CYS A 1 186 ? 4.408 -10.013 -10.268 1.00 89.81 186 CYS A N 1
ATOM 1361 C CA . CYS A 1 186 ? 3.508 -10.463 -9.217 1.00 89.81 186 CYS A CA 1
ATOM 1362 C C . CYS A 1 186 ? 3.052 -11.913 -9.485 1.00 89.81 186 CYS A C 1
ATOM 1364 O O . CYS A 1 186 ? 2.565 -12.193 -10.585 1.00 89.81 186 CYS A O 1
ATOM 1366 N N . PRO A 1 187 ? 3.076 -12.806 -8.481 1.00 84.25 187 PRO A N 1
ATOM 1367 C CA . PRO A 1 187 ? 2.784 -14.246 -8.618 1.00 84.25 187 PRO A CA 1
ATOM 1368 C C . PRO A 1 187 ? 1.356 -14.554 -9.081 1.00 84.25 187 PRO A C 1
ATOM 1370 O O . PRO A 1 187 ? 0.397 -13.980 -8.515 1.00 84.25 187 PRO A O 1
#

Foldseek 3Di:
DDDDDPDDDDDDPDPDDDPPPPDPDDDDDDPDPPPPPDPPPPPPPPPPPDPDDDPVVVVVVVVVVVVVVVVVVVVVVLVLLVVLQVLLLVLQLCLLVLQVVVCVPPVFCQCVCVDCSNLVSQLRNCVSLVHDSDPDLQKDKAGHGHKIKIWGAGNNDRQWIFMAMNVGDTDIDGSVQGGDDNDRDGD

Secondary structure (DSSP, 8-state):
---------------PPPP------------------------------PPPPPHHHHHHHHHHHHHHHHHHHHHHHHHHHHHHHHHHHHHHHHHHHHHHHHHHHHSSSTTGGGSHHHHHHHHHHHHHTT--SS--SSEEEEE-SS-EEEEEE-SS-TTEEEEEETT--EEEEEGGGTSS----S--

Organism: NCBI:txid1802207

Radius of gyration: 31.92 Å; chains: 1; bounding box: 48×80×84 Å

Sequence (187 aa):
MGGEEFNYPILMQTSKGLPSTTFATQSLSYINNYSNSKPKIKQSVSRESGAGFTIIELLVVVAIIAVLTGIVVANTTQYINRGKDSSIQGSLSSLSTNASVYFDSVGDYTSLCSDPTVTNPLAAADKANDGNTTPDQVTDCDSNATEWRA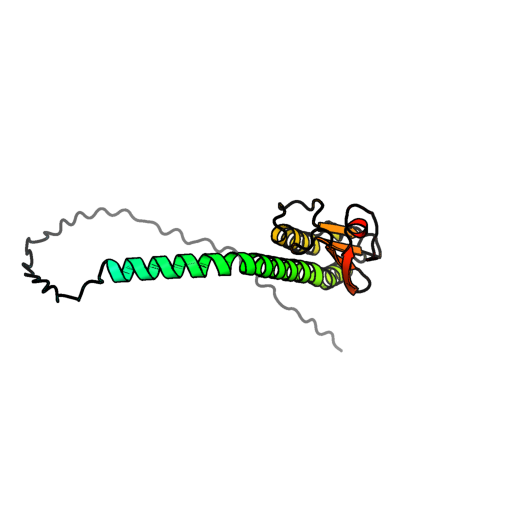CGQLKVTSADYFCVDYSGAKKIVTAATCAGGDDTACP

pLDDT: mean 80.31, std 17.11, range [43.91, 96.94]